Protein AF-A0A975FVU7-F1 (afdb_monomer_lite)

Sequence (206 aa):
MPTPNLIIPGFLKSDTSSLFDYLCQHHDIFRSKFKKPHIYAFDDRYKNRFTNQGDFNFKKMYSKSKTFKFIPDASNIYVISKYGKQLKKCFTLFDKNPIFVLSFESLKNNFVQTINNIFGFLELEPVVIDKAQKNKTPTHRIIKRKIPTNIKLLEKKVGLNLITDSLLFNKKLKPLVFIEQDGIFIFDLLKNNVELLKKLNLIFPK

pLDDT: mean 76.68, std 13.12, range [46.44, 95.88]

Structure (mmCIF, N/CA/C/O backbone):
data_AF-A0A975FVU7-F1
#
_entry.id   AF-A0A975FVU7-F1
#
loop_
_atom_site.group_PDB
_atom_site.id
_atom_site.type_symbol
_atom_site.label_atom_id
_atom_site.label_alt_id
_atom_site.label_comp_id
_atom_site.label_asym_id
_atom_site.label_entity_id
_atom_site.label_seq_id
_atom_site.pdbx_PDB_ins_code
_atom_site.Cartn_x
_atom_site.Cartn_y
_atom_site.Cartn_z
_atom_site.occupancy
_atom_site.B_iso_or_equiv
_atom_site.auth_seq_id
_atom_site.auth_comp_id
_atom_site.auth_asym_id
_atom_site.auth_atom_id
_atom_site.pdbx_PDB_model_num
ATOM 1 N N . MET A 1 1 ? -13.225 15.385 8.355 1.00 60.41 1 MET A N 1
ATOM 2 C CA . MET A 1 1 ? -13.705 14.065 7.867 1.00 60.41 1 MET A CA 1
ATOM 3 C C . MET A 1 1 ? -12.609 13.056 8.143 1.00 60.41 1 MET A C 1
ATOM 5 O O . MET A 1 1 ? -11.465 13.490 8.102 1.00 60.41 1 MET A O 1
ATOM 9 N N . PRO A 1 2 ? -12.907 11.776 8.418 1.00 67.75 2 PRO A N 1
ATOM 10 C CA . PRO A 1 2 ? -11.850 10.790 8.600 1.00 67.75 2 PRO A CA 1
ATOM 11 C C . PRO A 1 2 ? -11.081 10.648 7.286 1.00 67.75 2 PRO A C 1
ATOM 13 O O . PRO A 1 2 ? -11.668 10.325 6.251 1.00 67.75 2 PRO A O 1
ATOM 16 N N . THR A 1 3 ? -9.795 10.958 7.317 1.00 72.56 3 THR A N 1
ATOM 17 C CA . THR A 1 3 ? -8.858 10.723 6.218 1.00 72.56 3 THR A CA 1
ATOM 18 C C . THR A 1 3 ? -8.130 9.404 6.458 1.00 72.56 3 THR A C 1
ATOM 20 O O . THR A 1 3 ? -8.124 8.922 7.593 1.00 72.56 3 THR A O 1
ATOM 23 N N . PRO A 1 4 ? -7.522 8.793 5.428 1.00 82.56 4 PRO A N 1
ATOM 24 C CA . PRO A 1 4 ? -6.713 7.606 5.634 1.00 82.56 4 PRO A CA 1
ATOM 25 C C . PRO A 1 4 ? -5.623 7.856 6.673 1.00 82.56 4 PRO A C 1
ATOM 27 O O . PRO A 1 4 ? -4.957 8.885 6.643 1.00 82.56 4 PRO A O 1
ATOM 30 N N . ASN A 1 5 ? -5.456 6.912 7.588 1.00 85.25 5 ASN A N 1
ATOM 31 C CA . ASN A 1 5 ? -4.458 6.957 8.657 1.00 85.25 5 ASN A CA 1
ATOM 32 C C . ASN A 1 5 ? -3.502 5.754 8.627 1.00 85.25 5 ASN A C 1
ATOM 34 O O . ASN A 1 5 ? -2.597 5.663 9.448 1.00 85.25 5 ASN A O 1
ATOM 38 N N . LEU A 1 6 ? -3.677 4.864 7.648 1.00 86.69 6 LEU A N 1
ATOM 39 C CA . LEU A 1 6 ? -2.809 3.729 7.373 1.00 86.69 6 LEU A CA 1
ATOM 40 C C . LEU A 1 6 ? -2.413 3.779 5.896 1.00 86.69 6 LEU A C 1
ATOM 42 O O . LEU A 1 6 ? -3.253 3.615 5.016 1.00 86.69 6 LEU A O 1
ATOM 46 N N . ILE A 1 7 ? -1.139 4.006 5.589 1.00 83.88 7 ILE A N 1
ATOM 47 C CA . ILE A 1 7 ? -0.659 3.900 4.207 1.00 83.88 7 ILE A CA 1
ATOM 48 C C . ILE A 1 7 ? -0.112 2.491 4.009 1.00 83.88 7 ILE A C 1
ATOM 50 O O . ILE A 1 7 ? 0.702 2.020 4.797 1.00 83.88 7 ILE A O 1
ATOM 54 N N . ILE A 1 8 ? -0.504 1.850 2.910 1.00 84.25 8 ILE A N 1
ATOM 55 C CA . ILE A 1 8 ? 0.097 0.605 2.425 1.00 84.25 8 ILE A CA 1
ATOM 56 C C . ILE A 1 8 ? 0.832 0.935 1.116 1.00 84.25 8 ILE A C 1
ATOM 58 O O . ILE A 1 8 ? 0.334 0.649 0.018 1.00 84.25 8 ILE A O 1
ATOM 62 N N . PRO A 1 9 ? 1.990 1.618 1.198 1.00 76.75 9 PRO A N 1
ATOM 63 C CA . PRO A 1 9 ? 2.748 1.982 0.020 1.00 76.75 9 PRO A CA 1
ATOM 64 C C . PRO A 1 9 ? 3.444 0.720 -0.489 1.00 76.75 9 PRO A C 1
ATOM 66 O O . PRO A 1 9 ? 4.192 0.071 0.235 1.00 76.75 9 PRO A O 1
ATOM 69 N N . GLY A 1 10 ? 3.230 0.355 -1.748 1.00 72.50 10 GLY A N 1
ATOM 70 C CA . GLY A 1 10 ? 4.008 -0.732 -2.326 1.00 72.50 10 GLY A CA 1
ATOM 71 C C . GLY A 1 10 ? 4.096 -0.684 -3.837 1.00 72.50 10 GLY A C 1
ATOM 72 O O . GLY A 1 10 ? 3.370 0.053 -4.519 1.00 72.50 10 GLY A O 1
ATOM 73 N N . PHE A 1 11 ? 5.038 -1.471 -4.343 1.00 69.56 11 PHE A N 1
ATOM 74 C CA . PHE A 1 11 ? 5.402 -1.485 -5.745 1.00 69.56 11 PHE A CA 1
ATOM 75 C C . PHE A 1 11 ? 4.278 -2.071 -6.610 1.00 69.56 11 PHE A C 1
ATOM 77 O O . PHE A 1 11 ? 3.362 -2.777 -6.169 1.00 69.56 11 PHE A O 1
ATOM 84 N N . LEU A 1 12 ? 4.302 -1.741 -7.898 1.00 68.62 12 LEU A N 1
ATOM 85 C CA . LEU A 1 12 ? 3.426 -2.407 -8.853 1.00 68.62 12 LEU A CA 1
ATOM 86 C C . LEU A 1 12 ? 3.779 -3.898 -8.889 1.00 68.62 12 LEU A C 1
ATOM 88 O O . LEU A 1 12 ? 4.932 -4.251 -9.078 1.00 68.62 12 LEU A O 1
ATOM 92 N N . LYS A 1 13 ? 2.769 -4.766 -8.755 1.00 70.81 13 LYS A N 1
ATOM 93 C CA . LYS A 1 13 ? 2.916 -6.235 -8.752 1.00 70.81 13 LYS A CA 1
ATOM 94 C C . LYS A 1 13 ? 3.599 -6.839 -7.512 1.00 70.81 13 LYS A C 1
ATOM 96 O O . LYS A 1 13 ? 3.988 -7.995 -7.565 1.00 70.81 13 LYS A O 1
ATOM 101 N N . SER A 1 14 ? 3.682 -6.114 -6.395 1.00 70.94 14 SER A N 1
ATOM 102 C CA . SER A 1 14 ? 4.112 -6.673 -5.099 1.00 70.94 14 SER A CA 1
ATOM 103 C C . SER A 1 14 ? 2.927 -7.072 -4.200 1.00 70.94 14 SER A C 1
ATOM 105 O O . SER A 1 14 ? 2.982 -6.900 -2.988 1.00 70.94 14 SER A O 1
ATOM 107 N N . ASP A 1 15 ? 1.803 -7.488 -4.794 1.00 76.25 15 ASP A N 1
ATOM 108 C CA . ASP A 1 15 ? 0.574 -7.901 -4.094 1.00 76.25 15 ASP A CA 1
ATOM 109 C C . ASP A 1 15 ? -0.007 -6.916 -3.063 1.00 76.25 15 ASP A C 1
ATOM 111 O O . ASP A 1 15 ? -0.765 -7.296 -2.173 1.00 76.25 15 ASP A O 1
ATOM 115 N N . THR A 1 16 ? 0.204 -5.608 -3.253 1.00 82.50 16 THR A N 1
ATOM 116 C CA . THR A 1 16 ? -0.440 -4.575 -2.414 1.00 82.50 16 THR A CA 1
ATOM 117 C C . THR A 1 16 ? -1.966 -4.614 -2.467 1.00 82.50 16 THR A C 1
ATOM 119 O O . THR A 1 16 ? -2.633 -3.970 -1.663 1.00 82.50 16 THR A O 1
ATOM 122 N N . SER A 1 17 ? -2.556 -5.256 -3.483 1.00 83.88 17 SER A N 1
ATOM 123 C CA . SER A 1 17 ? -4.010 -5.445 -3.550 1.00 83.88 17 SER A CA 1
ATOM 124 C C . SER A 1 17 ? -4.448 -6.530 -2.596 1.00 83.88 17 SER A C 1
ATOM 126 O O . SER A 1 17 ? -5.267 -6.261 -1.732 1.00 83.88 17 SER A O 1
ATOM 128 N N . SER A 1 18 ? -3.801 -7.686 -2.679 1.00 87.12 18 SER A N 1
ATOM 129 C CA . SER A 1 18 ? -4.042 -8.799 -1.777 1.00 87.12 18 SER A CA 1
ATOM 130 C C . SER A 1 18 ? -3.809 -8.386 -0.323 1.00 87.12 18 SER A C 1
ATOM 132 O O . SER A 1 18 ? -4.672 -8.623 0.505 1.00 87.12 18 SER A O 1
ATOM 134 N N . LEU A 1 19 ? -2.717 -7.671 -0.016 1.00 89.44 19 LEU A N 1
ATOM 135 C CA . LEU A 1 19 ? -2.458 -7.195 1.348 1.00 89.44 19 LEU A CA 1
ATOM 136 C C . LEU A 1 19 ? -3.566 -6.273 1.879 1.00 89.44 19 LEU A C 1
ATOM 138 O O . LEU A 1 19 ? -4.026 -6.458 3.000 1.00 89.44 19 LEU A O 1
ATOM 142 N N . PHE A 1 20 ? -4.022 -5.307 1.077 1.00 90.62 20 PHE A N 1
ATOM 143 C CA . PHE A 1 20 ? -5.169 -4.475 1.448 1.00 90.62 20 PHE A CA 1
ATOM 144 C C . PHE A 1 20 ? -6.416 -5.329 1.697 1.00 90.62 20 PHE A C 1
ATOM 146 O O . PHE A 1 20 ? -7.126 -5.109 2.675 1.00 90.62 20 PHE A O 1
ATOM 153 N N . ASP A 1 21 ? -6.663 -6.313 0.829 1.00 90.19 21 ASP A N 1
ATOM 154 C CA . ASP A 1 21 ? -7.820 -7.190 0.939 1.00 90.19 21 ASP A CA 1
ATOM 155 C C . ASP A 1 21 ? -7.765 -8.070 2.193 1.00 90.19 21 ASP A C 1
ATOM 157 O O . ASP A 1 21 ? -8.804 -8.284 2.808 1.00 90.19 21 ASP A O 1
ATOM 161 N N . TYR A 1 22 ? -6.579 -8.522 2.597 1.00 92.56 22 TYR A N 1
ATOM 162 C CA . TYR A 1 22 ? -6.353 -9.278 3.827 1.00 92.56 22 TYR A CA 1
ATOM 163 C C . TYR A 1 22 ? -6.595 -8.418 5.068 1.00 92.56 22 TYR A C 1
ATOM 165 O O . TYR A 1 22 ? -7.401 -8.781 5.917 1.00 92.56 22 TYR A O 1
ATOM 173 N N . LEU A 1 23 ? -5.963 -7.245 5.153 1.00 93.31 23 LEU A N 1
ATOM 174 C CA . LEU A 1 23 ? -6.085 -6.378 6.329 1.00 93.31 23 LEU A CA 1
ATOM 175 C C . LEU A 1 23 ? -7.524 -5.883 6.528 1.00 93.31 23 LEU A C 1
ATOM 177 O O . LEU A 1 23 ? -8.023 -5.865 7.646 1.00 93.31 23 LEU A O 1
ATOM 181 N N . CYS A 1 24 ? -8.236 -5.570 5.445 1.00 92.88 24 CYS A N 1
ATOM 182 C CA . CYS A 1 24 ? -9.632 -5.128 5.504 1.00 92.88 24 CYS A CA 1
ATOM 183 C C . CYS A 1 24 ? -10.641 -6.236 5.880 1.00 92.88 24 CYS A C 1
ATOM 185 O O . CYS A 1 24 ? -11.845 -5.999 5.775 1.00 92.88 24 CYS A O 1
ATOM 187 N N . GLN A 1 25 ? -10.201 -7.451 6.229 1.00 93.81 25 GLN A N 1
ATOM 188 C CA . GLN A 1 25 ? -11.065 -8.450 6.879 1.00 93.81 25 GLN A CA 1
ATOM 189 C C . GLN A 1 25 ? -11.156 -8.217 8.396 1.00 93.81 25 GLN A C 1
ATOM 191 O O . GLN A 1 25 ? -12.081 -8.714 9.031 1.00 93.81 25 GLN A O 1
ATOM 196 N N . HIS A 1 26 ? -10.231 -7.444 8.976 1.00 95.44 26 HIS A N 1
ATOM 197 C CA . HIS A 1 26 ? -10.266 -7.076 10.386 1.00 95.44 26 HIS A CA 1
ATOM 198 C C . HIS A 1 26 ? -11.366 -6.035 10.655 1.00 95.44 26 HIS A C 1
ATOM 200 O O . HIS A 1 26 ? -11.488 -5.050 9.926 1.00 95.44 26 HIS A O 1
ATOM 206 N N . HIS A 1 27 ? -12.142 -6.221 11.725 1.00 95.00 27 HIS A N 1
ATOM 207 C CA . HIS A 1 27 ? -13.305 -5.385 12.055 1.00 95.00 27 HIS A CA 1
ATOM 208 C C . HIS A 1 27 ? -12.949 -3.912 12.326 1.00 95.00 27 HIS A C 1
ATOM 210 O O . HIS A 1 27 ? -13.717 -3.026 11.968 1.00 95.00 27 HIS A O 1
ATOM 216 N N . ASP A 1 28 ? -11.756 -3.645 12.861 1.00 95.88 28 ASP A N 1
ATOM 217 C CA . ASP A 1 28 ? -11.245 -2.281 13.074 1.00 95.88 28 ASP A CA 1
ATOM 218 C C . ASP A 1 28 ? -10.618 -1.605 11.842 1.00 95.88 28 ASP A C 1
ATOM 220 O O . ASP A 1 28 ? -10.217 -0.439 11.918 1.00 95.88 28 ASP A O 1
ATOM 224 N N . ILE A 1 29 ? -10.522 -2.298 10.700 1.00 94.56 29 ILE A N 1
ATOM 225 C CA . ILE A 1 29 ? -9.916 -1.763 9.473 1.00 94.56 29 ILE A CA 1
ATOM 226 C C . ILE A 1 29 ? -11.001 -1.497 8.425 1.00 94.56 29 ILE A C 1
ATOM 228 O O . ILE A 1 29 ? -11.665 -2.400 7.920 1.00 94.56 29 ILE A O 1
ATOM 232 N N . PHE A 1 30 ? -11.167 -0.229 8.054 1.00 94.06 30 PHE A N 1
ATOM 233 C CA . PHE A 1 30 ? -12.165 0.194 7.081 1.00 94.06 30 PHE A CA 1
ATOM 234 C C . PHE A 1 30 ? -11.824 -0.278 5.665 1.00 94.06 30 PHE A C 1
ATOM 236 O O . PHE A 1 30 ? -10.742 -0.017 5.146 1.00 94.06 30 PHE A O 1
ATOM 243 N N . ARG A 1 31 ? -12.804 -0.848 4.962 1.00 91.12 31 ARG A N 1
ATOM 244 C CA . ARG A 1 31 ? -12.690 -1.128 3.527 1.00 91.12 31 ARG A CA 1
ATOM 245 C C . ARG A 1 31 ? -13.285 0.003 2.691 1.00 91.12 31 ARG A C 1
ATOM 247 O O . ARG A 1 31 ? -14.504 0.129 2.572 1.00 91.12 31 ARG A O 1
ATOM 254 N N . SER A 1 32 ? -12.434 0.778 2.024 1.00 86.25 32 SER A N 1
ATOM 255 C CA . SER A 1 32 ? -12.891 1.719 0.997 1.00 86.25 32 SER A CA 1
ATOM 256 C C . SER A 1 32 ? -13.373 0.985 -0.264 1.00 86.25 32 SER A C 1
ATOM 258 O O . SER A 1 32 ? -12.850 -0.066 -0.639 1.00 86.25 32 SER A O 1
ATOM 260 N N . LYS A 1 33 ? -14.346 1.575 -0.977 1.00 81.00 33 LYS A N 1
ATOM 261 C CA . LYS A 1 33 ? -14.811 1.063 -2.284 1.00 81.00 33 LYS A CA 1
ATOM 262 C C . LYS A 1 33 ? -13.672 1.008 -3.309 1.00 81.00 33 LYS A C 1
ATOM 264 O O . LYS A 1 33 ? -13.611 0.095 -4.126 1.00 81.00 33 LYS A O 1
ATOM 269 N N . PHE A 1 34 ? -12.776 1.993 -3.263 1.00 78.94 34 PHE A N 1
ATOM 270 C CA . PHE A 1 34 ? -11.600 2.062 -4.117 1.00 78.94 34 PHE A CA 1
ATOM 271 C C . PHE A 1 34 ? -10.335 1.897 -3.288 1.00 78.94 34 PHE A C 1
ATOM 273 O O . PHE A 1 34 ? -10.027 2.730 -2.436 1.00 78.94 34 PHE A O 1
ATOM 280 N N . LYS A 1 35 ? -9.561 0.857 -3.606 1.00 78.38 35 LYS A N 1
ATOM 281 C CA . LYS A 1 35 ? -8.281 0.565 -2.953 1.00 78.38 35 LYS A CA 1
ATOM 282 C C . LYS A 1 35 ? -7.245 1.688 -3.107 1.00 78.38 35 LYS A C 1
ATOM 284 O O . LYS A 1 35 ? -6.448 1.940 -2.208 1.00 78.38 35 LYS A O 1
ATOM 289 N N . LYS A 1 36 ? -7.210 2.309 -4.291 1.00 80.62 36 LYS A N 1
ATOM 290 C CA . LYS A 1 36 ? -6.212 3.315 -4.689 1.00 80.62 36 LYS A CA 1
ATOM 291 C C . LYS A 1 36 ? -6.878 4.681 -4.852 1.00 80.62 36 LYS A C 1
ATOM 293 O O . LYS A 1 36 ? -7.132 5.102 -5.982 1.00 80.62 36 LYS A O 1
ATOM 298 N N . PRO A 1 37 ? -7.248 5.338 -3.746 1.00 75.81 37 PRO A N 1
ATOM 299 C CA . PRO A 1 37 ? -7.938 6.616 -3.791 1.00 75.81 37 PRO A CA 1
ATOM 300 C C . PRO A 1 37 ? -7.011 7.788 -4.138 1.00 75.81 37 PRO A C 1
ATOM 302 O O . PRO A 1 37 ? -7.505 8.835 -4.544 1.00 75.81 37 PRO A O 1
ATOM 305 N N . HIS A 1 38 ? -5.687 7.595 -4.055 1.00 78.38 38 HIS A N 1
ATOM 306 C CA . HIS A 1 38 ? -4.664 8.585 -4.390 1.00 78.38 38 HIS A CA 1
ATOM 307 C C . HIS A 1 38 ? -4.782 9.871 -3.554 1.00 78.38 38 HIS A C 1
ATOM 309 O O . HIS A 1 38 ? -4.562 10.963 -4.069 1.00 78.38 38 HIS A O 1
ATOM 315 N N . ILE A 1 39 ? -5.127 9.748 -2.266 1.00 72.25 39 ILE A N 1
ATOM 316 C CA . ILE A 1 39 ? -5.483 10.898 -1.411 1.00 72.25 39 ILE A CA 1
ATOM 317 C C . ILE A 1 39 ? -4.303 11.816 -1.149 1.00 72.25 39 ILE A C 1
ATOM 319 O O . ILE A 1 39 ? -4.439 13.032 -1.162 1.00 72.25 39 ILE A O 1
ATOM 323 N N . TYR A 1 40 ? -3.131 11.232 -0.959 1.00 72.50 40 TYR A N 1
ATOM 324 C CA . TYR A 1 40 ? -1.902 11.982 -0.756 1.00 72.50 40 TYR A CA 1
ATOM 325 C C . TYR A 1 40 ? -1.079 12.046 -2.045 1.00 72.50 40 TYR A C 1
ATOM 327 O O . TYR A 1 40 ? 0.134 12.246 -2.015 1.00 72.50 40 TYR A O 1
ATOM 335 N N . ALA A 1 41 ? -1.697 11.774 -3.201 1.00 72.12 41 ALA A N 1
ATOM 336 C CA . ALA A 1 41 ? -1.004 11.830 -4.474 1.00 72.12 41 ALA A CA 1
ATOM 337 C C . ALA A 1 41 ? -0.763 13.290 -4.850 1.00 72.12 41 ALA A C 1
ATOM 339 O O . ALA A 1 41 ? -1.670 14.008 -5.253 1.00 72.12 41 ALA A O 1
ATOM 340 N N . PHE A 1 42 ? 0.489 13.716 -4.745 1.00 62.41 42 PHE A N 1
ATOM 341 C CA . PHE A 1 42 ? 0.913 15.092 -5.011 1.00 62.41 42 PHE A CA 1
ATOM 342 C C . PHE A 1 42 ? 1.074 15.428 -6.499 1.00 62.41 42 PHE A C 1
ATOM 344 O O . PHE A 1 42 ? 1.767 16.379 -6.842 1.00 62.41 42 PHE A O 1
ATOM 351 N N . ASP A 1 43 ? 0.515 14.614 -7.386 1.00 69.81 43 ASP A N 1
ATOM 352 C CA . ASP A 1 43 ? 0.630 14.822 -8.820 1.00 69.81 43 ASP A CA 1
ATOM 353 C C . ASP A 1 43 ? -0.611 15.559 -9.329 1.00 69.81 43 ASP A C 1
ATOM 355 O O . ASP A 1 43 ? -1.745 15.187 -9.018 1.00 69.81 43 ASP A O 1
ATOM 359 N N . ASP A 1 44 ? -0.387 16.613 -10.111 1.00 69.94 44 ASP A N 1
ATOM 360 C CA . ASP A 1 44 ? -1.420 17.515 -10.619 1.00 69.94 44 ASP A CA 1
ATOM 361 C C . ASP A 1 44 ? -2.543 16.792 -11.367 1.00 69.94 44 ASP A C 1
ATOM 363 O O . ASP A 1 44 ? -3.699 17.215 -11.311 1.00 69.94 44 ASP A O 1
ATOM 367 N N . ARG A 1 45 ? -2.239 15.630 -11.962 1.00 68.25 45 ARG A N 1
ATOM 368 C CA . ARG A 1 45 ? -3.217 14.745 -12.611 1.00 68.25 45 ARG A CA 1
ATOM 369 C C . ARG A 1 45 ? -4.318 14.260 -11.662 1.00 68.25 45 ARG A C 1
ATOM 371 O O . ARG A 1 45 ? -5.364 13.809 -12.125 1.00 68.25 45 ARG A O 1
ATOM 378 N N . TYR A 1 46 ? -4.100 14.325 -10.348 1.00 69.38 46 TYR A N 1
ATOM 379 C CA . TYR A 1 46 ? -5.033 13.855 -9.323 1.00 69.38 46 TYR A CA 1
ATOM 380 C C . TYR A 1 46 ? -5.737 14.992 -8.573 1.00 69.38 46 TYR A C 1
ATOM 382 O O . TYR A 1 46 ? -6.687 14.707 -7.847 1.00 69.38 46 TYR A O 1
ATOM 390 N N . LYS A 1 47 ? -5.374 16.267 -8.800 1.00 66.31 47 LYS A N 1
ATOM 391 C CA . LYS A 1 47 ? -6.006 17.439 -8.152 1.00 66.31 47 LYS A CA 1
ATOM 392 C C . LYS A 1 47 ? -7.530 17.456 -8.320 1.00 66.31 47 LYS A C 1
ATOM 394 O O . LYS A 1 47 ? -8.262 17.715 -7.370 1.00 66.31 47 LYS A O 1
ATOM 399 N N . ASN A 1 48 ? -8.021 17.074 -9.498 1.00 63.94 48 ASN A N 1
ATOM 400 C CA . ASN A 1 48 ? -9.456 17.083 -9.798 1.00 63.94 48 ASN A CA 1
ATOM 401 C C . ASN A 1 48 ? -10.232 15.926 -9.146 1.00 63.94 48 ASN A C 1
ATOM 403 O O . ASN A 1 48 ? -11.462 15.961 -9.115 1.00 63.94 48 ASN A O 1
ATOM 407 N N . ARG A 1 49 ? -9.551 14.914 -8.586 1.00 63.34 49 ARG A N 1
ATOM 408 C CA . ARG A 1 49 ? -10.223 13.803 -7.887 1.00 63.34 49 ARG A CA 1
ATOM 409 C C . ARG A 1 49 ? -10.816 14.220 -6.549 1.00 63.34 49 ARG A C 1
ATOM 411 O O . ARG A 1 49 ? -11.709 13.543 -6.061 1.00 63.34 49 ARG A O 1
ATOM 418 N N . PHE A 1 50 ? -10.342 15.329 -5.983 1.00 59.59 50 PHE A N 1
ATOM 419 C CA . PHE A 1 50 ? -10.839 15.907 -4.732 1.00 59.59 50 PHE A CA 1
ATOM 420 C C . PHE A 1 50 ? -12.053 16.817 -4.922 1.00 59.59 50 PHE A C 1
ATOM 422 O O . PHE A 1 50 ? -12.559 17.379 -3.952 1.00 59.59 50 PHE A O 1
ATOM 429 N N . THR A 1 51 ? -12.540 16.966 -6.155 1.00 61.78 51 THR A N 1
ATOM 430 C CA . THR A 1 51 ? -13.798 17.668 -6.397 1.00 61.78 51 THR A CA 1
ATOM 431 C C . THR A 1 51 ? -14.957 16.832 -5.846 1.00 61.78 51 THR A C 1
ATOM 433 O O . THR A 1 51 ? -14.955 15.604 -5.910 1.00 61.78 51 THR A O 1
ATOM 436 N N . ASN A 1 52 ? -15.983 17.480 -5.285 1.00 59.50 52 ASN A N 1
ATOM 437 C CA . ASN A 1 52 ? -17.166 16.795 -4.738 1.00 59.50 52 ASN A CA 1
ATOM 438 C C . ASN A 1 52 ? -18.054 16.133 -5.820 1.00 59.50 52 ASN A C 1
ATOM 440 O O . ASN A 1 52 ? -19.191 15.750 -5.538 1.00 59.50 52 ASN A O 1
ATOM 444 N N . GLN A 1 53 ? -17.555 15.995 -7.049 1.00 57.94 53 GLN A N 1
ATOM 445 C CA . GLN A 1 53 ? -18.280 15.548 -8.230 1.00 57.94 53 GLN A CA 1
ATOM 446 C C . GLN A 1 53 ? -17.653 14.257 -8.789 1.00 57.94 53 GLN A C 1
ATOM 448 O O . GLN A 1 53 ? -16.438 14.082 -8.783 1.00 57.94 53 GLN A O 1
ATOM 453 N N . GLY A 1 54 ? -18.493 13.337 -9.272 1.00 63.28 54 GLY A N 1
ATOM 454 C CA . GLY A 1 54 ? -18.065 12.065 -9.869 1.00 63.28 54 GLY A CA 1
ATOM 455 C C . GLY A 1 54 ? -17.822 10.913 -8.879 1.00 63.28 54 GLY A C 1
ATOM 456 O O . GLY A 1 54 ? -18.084 11.014 -7.678 1.00 63.28 54 GLY A O 1
ATOM 457 N N . ASP A 1 55 ? -17.322 9.786 -9.399 1.00 58.91 55 ASP A N 1
ATOM 458 C CA . ASP A 1 55 ? -17.146 8.522 -8.656 1.00 58.91 55 ASP A CA 1
ATOM 459 C C . ASP A 1 55 ? -16.136 8.595 -7.494 1.00 58.91 55 ASP A C 1
ATOM 461 O O . ASP A 1 55 ? -16.130 7.720 -6.627 1.00 58.91 55 ASP A O 1
ATOM 465 N N . PHE A 1 56 ? -15.309 9.645 -7.442 1.00 64.25 56 PHE A N 1
ATOM 466 C CA . PHE A 1 56 ? -14.262 9.857 -6.435 1.00 64.25 56 PHE A CA 1
ATOM 467 C C . PHE A 1 56 ? -14.675 10.805 -5.298 1.00 64.25 56 PHE A C 1
ATOM 469 O O . PHE A 1 56 ? -13.819 11.328 -4.593 1.00 64.25 56 PHE A O 1
ATOM 476 N N . ASN A 1 57 ? -15.978 11.005 -5.063 1.00 74.50 57 ASN A N 1
ATOM 477 C CA . ASN A 1 57 ? -16.445 11.810 -3.934 1.00 74.50 57 ASN A CA 1
ATOM 478 C C . ASN A 1 57 ? -15.985 11.207 -2.587 1.00 74.50 57 ASN A C 1
ATOM 480 O O . ASN A 1 57 ? -16.570 10.254 -2.058 1.00 74.50 57 ASN A O 1
ATOM 484 N N . PHE A 1 58 ? -14.941 11.808 -2.016 1.00 73.75 58 PHE A N 1
ATOM 485 C CA . PHE A 1 58 ? -14.294 11.369 -0.782 1.00 73.75 58 PHE A CA 1
ATOM 486 C C . PHE A 1 58 ? -15.239 11.336 0.416 1.00 73.75 58 PHE A C 1
ATOM 488 O O . PHE A 1 58 ? -15.255 10.356 1.162 1.00 73.75 58 PHE A O 1
ATOM 495 N N . LYS A 1 59 ? -16.081 12.366 0.569 1.00 74.50 59 LYS A N 1
ATOM 496 C CA . LYS A 1 59 ? -17.058 12.449 1.663 1.00 74.50 59 LYS A CA 1
ATOM 497 C C . LYS A 1 59 ? -18.008 11.256 1.640 1.00 74.50 59 LYS A C 1
ATOM 499 O O . LYS A 1 59 ? -18.296 10.675 2.684 1.00 74.50 59 LYS A O 1
ATOM 504 N N . LYS A 1 60 ? -18.467 10.867 0.448 1.00 78.94 60 LYS A N 1
ATOM 505 C CA . LYS A 1 60 ? -19.322 9.692 0.263 1.00 78.94 60 LYS A CA 1
ATOM 506 C C . LYS A 1 60 ? -18.553 8.404 0.546 1.00 78.94 60 LYS A C 1
ATOM 508 O O . LYS A 1 60 ? -19.062 7.551 1.272 1.00 78.94 60 LYS A O 1
ATOM 513 N N . MET A 1 61 ? -17.335 8.275 0.018 1.00 79.94 61 MET A N 1
ATOM 514 C CA . MET A 1 61 ? -16.550 7.044 0.126 1.00 79.94 61 MET A CA 1
ATOM 515 C C . MET A 1 61 ? -16.143 6.709 1.567 1.00 79.94 61 MET A C 1
ATOM 517 O O . MET A 1 61 ? -16.178 5.541 1.941 1.00 79.94 61 MET A O 1
ATOM 521 N N . TYR A 1 62 ? -15.821 7.721 2.376 1.00 83.50 62 TYR A N 1
ATOM 522 C CA . TYR A 1 62 ? -15.412 7.572 3.781 1.00 83.50 62 TYR A CA 1
ATOM 523 C C . TYR A 1 62 ? -16.525 7.915 4.779 1.00 83.50 62 TYR A C 1
ATOM 525 O O . TYR A 1 62 ? -16.288 8.046 5.974 1.00 83.50 62 TYR A O 1
ATOM 533 N N . SER A 1 63 ? -17.773 8.046 4.325 1.00 84.25 63 SER A N 1
ATOM 534 C CA . SER A 1 63 ? -18.902 8.363 5.215 1.00 84.25 63 SER A CA 1
ATOM 535 C C . SER A 1 63 ? -19.055 7.360 6.368 1.00 84.25 63 SER A C 1
ATOM 537 O O . SER A 1 63 ? -19.385 7.756 7.484 1.00 84.25 63 SER A O 1
ATOM 539 N N . LYS A 1 64 ? -18.755 6.081 6.105 1.00 86.69 64 LYS A N 1
ATOM 540 C CA . LYS A 1 64 ? -18.844 4.966 7.059 1.00 86.69 64 LYS A CA 1
ATOM 541 C C . LYS A 1 64 ? -17.537 4.659 7.798 1.00 86.69 64 LYS A C 1
ATOM 543 O O . LYS A 1 64 ? -17.512 3.725 8.583 1.00 86.69 64 LYS A O 1
ATOM 548 N N . SER A 1 65 ? -16.455 5.403 7.565 1.00 87.38 65 SER A N 1
ATOM 549 C CA . SER A 1 65 ? -15.152 5.065 8.154 1.00 87.38 65 SER A CA 1
ATOM 550 C C . SER A 1 65 ? -14.961 5.576 9.585 1.00 87.38 65 SER A C 1
ATOM 552 O O . SER A 1 65 ? -13.982 5.220 10.224 1.00 87.38 65 SER A O 1
ATOM 554 N N . LYS A 1 66 ? -15.889 6.394 10.105 1.00 86.00 66 LYS A N 1
ATOM 555 C CA . LYS A 1 66 ? -15.790 7.022 11.437 1.00 86.00 66 LYS A CA 1
ATOM 556 C C . LYS A 1 66 ? -15.675 6.030 12.599 1.00 86.00 66 LYS A C 1
ATOM 558 O O . LYS A 1 66 ? -15.147 6.405 13.634 1.00 86.00 66 LYS A O 1
ATOM 563 N N . THR A 1 67 ? -16.213 4.825 12.447 1.00 89.88 67 THR A N 1
ATOM 564 C CA . THR A 1 67 ? -16.251 3.798 13.499 1.00 89.88 67 THR A CA 1
ATOM 565 C C . THR A 1 67 ? -15.037 2.872 13.482 1.00 89.88 67 THR A C 1
ATOM 567 O O . THR A 1 67 ? -14.955 1.985 14.318 1.00 89.88 67 THR A O 1
ATOM 570 N N . PHE A 1 68 ? -14.125 3.033 12.521 1.00 92.75 68 PHE A N 1
ATOM 571 C CA . PHE A 1 68 ? -12.972 2.155 12.336 1.00 92.75 68 PHE A CA 1
ATOM 572 C C . PHE A 1 68 ? -11.708 2.815 12.892 1.00 92.75 68 PHE A C 1
ATOM 574 O O . PHE A 1 68 ? -11.510 4.018 12.708 1.00 92.75 68 PHE A O 1
ATOM 581 N N . LYS A 1 69 ? -10.828 2.022 13.516 1.00 91.94 69 LYS A N 1
ATOM 582 C CA . LYS A 1 69 ? -9.527 2.490 14.025 1.00 91.94 69 LYS A CA 1
ATOM 583 C C . LYS A 1 69 ? -8.596 2.868 12.873 1.00 91.94 69 LYS A C 1
ATOM 585 O O . LYS A 1 69 ? -7.939 3.908 12.919 1.00 91.94 69 LYS A O 1
ATOM 590 N N . PHE A 1 70 ? -8.585 2.058 11.811 1.00 91.75 70 PHE A N 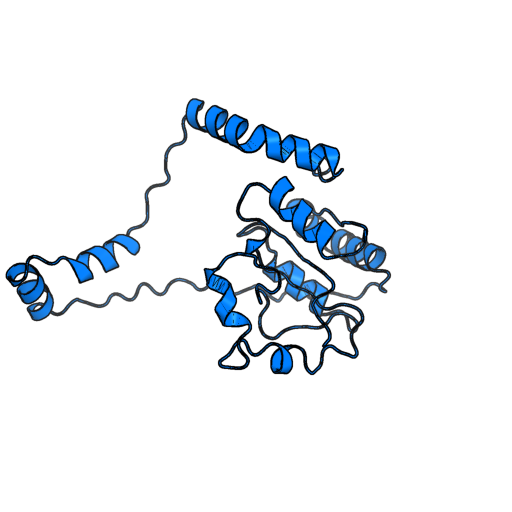1
ATOM 591 C CA . PHE A 1 70 ? -7.716 2.268 10.657 1.00 91.75 70 PHE A CA 1
ATOM 592 C C . PHE A 1 70 ? -8.483 2.437 9.354 1.00 91.75 70 PHE A C 1
ATOM 594 O O . PHE A 1 70 ? -9.451 1.744 9.056 1.00 91.75 70 PHE A O 1
ATOM 601 N N . ILE A 1 71 ? -7.991 3.357 8.536 1.00 90.31 71 ILE A N 1
ATOM 602 C CA . ILE A 1 71 ? -8.518 3.721 7.231 1.00 90.31 71 ILE A CA 1
ATOM 603 C C . ILE A 1 71 ? -7.349 3.611 6.242 1.00 90.31 71 ILE A C 1
ATOM 605 O O . ILE A 1 71 ? -6.535 4.535 6.153 1.00 90.31 71 ILE A O 1
ATOM 609 N N . PRO A 1 72 ? -7.222 2.481 5.528 1.00 88.81 72 PRO A N 1
ATOM 610 C CA . PRO A 1 72 ? -6.106 2.224 4.636 1.00 88.81 72 PRO A CA 1
ATOM 611 C C . PRO A 1 72 ? -6.173 3.006 3.314 1.00 88.81 72 PRO A C 1
ATOM 613 O O . PRO A 1 72 ? -7.227 3.132 2.685 1.00 88.81 72 PRO A O 1
ATOM 616 N N . ASP A 1 73 ? -5.009 3.449 2.838 1.00 86.44 73 ASP A N 1
ATOM 617 C CA . ASP A 1 73 ? -4.747 3.883 1.463 1.00 86.44 73 ASP A CA 1
ATOM 618 C C . ASP A 1 73 ? -3.616 3.028 0.867 1.00 86.44 73 ASP A C 1
ATOM 620 O O . ASP A 1 73 ? -2.452 3.148 1.249 1.00 86.44 73 ASP A O 1
ATOM 624 N N . ALA A 1 74 ? -3.955 2.172 -0.103 1.00 86.50 74 ALA A N 1
ATOM 625 C CA . ALA A 1 74 ? -3.006 1.291 -0.789 1.00 86.50 74 ALA A CA 1
ATOM 626 C C . ALA A 1 74 ? -2.681 1.767 -2.219 1.00 86.50 74 ALA A C 1
ATOM 628 O O . ALA A 1 74 ? -2.535 0.967 -3.157 1.00 86.50 74 ALA A O 1
ATOM 629 N N . SER A 1 75 ? -2.611 3.088 -2.412 1.00 81.38 75 SER A N 1
ATOM 630 C CA . SER A 1 75 ? -2.213 3.718 -3.671 1.00 81.38 75 SER A CA 1
ATOM 631 C C . SER A 1 75 ? -0.727 3.518 -3.965 1.00 81.38 75 SER A C 1
ATOM 633 O O . SER A 1 75 ? 0.145 3.974 -3.241 1.00 81.38 75 SER A O 1
ATOM 635 N N . ASN A 1 76 ? -0.412 2.923 -5.116 1.00 74.75 76 ASN A N 1
ATOM 636 C CA . ASN A 1 76 ? 0.983 2.671 -5.513 1.00 74.75 76 ASN A CA 1
ATOM 637 C C . ASN A 1 76 ? 1.720 3.929 -6.020 1.00 74.75 76 ASN A C 1
ATOM 639 O O . ASN A 1 76 ? 2.905 3.865 -6.334 1.00 74.75 76 ASN A O 1
ATOM 643 N N . ILE A 1 77 ? 1.030 5.067 -6.150 1.00 68.50 77 ILE A N 1
ATOM 644 C CA . ILE A 1 77 ? 1.636 6.305 -6.665 1.00 68.50 77 ILE A CA 1
ATOM 645 C C . ILE A 1 77 ? 2.707 6.872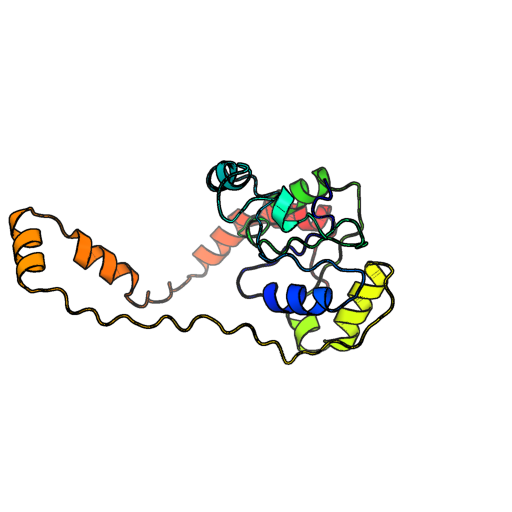 -5.731 1.00 68.50 77 ILE A C 1
ATOM 647 O O . ILE A 1 77 ? 3.614 7.560 -6.190 1.00 68.50 77 ILE A O 1
ATOM 651 N N . TYR A 1 78 ? 2.638 6.520 -4.446 1.00 63.28 78 TYR A N 1
ATOM 652 C CA . TYR A 1 78 ? 3.654 6.860 -3.456 1.00 63.28 78 TYR A CA 1
ATOM 653 C C . TYR A 1 78 ? 4.993 6.168 -3.708 1.00 63.28 78 TYR A C 1
ATOM 655 O O . TYR A 1 78 ? 5.913 6.407 -2.935 1.00 63.28 78 TYR A O 1
ATOM 663 N N . VAL A 1 79 ? 5.087 5.251 -4.687 1.00 61.41 79 VAL A N 1
ATOM 664 C CA . VAL A 1 79 ? 6.235 4.340 -4.771 1.00 61.41 79 VAL A CA 1
ATOM 665 C C . VAL A 1 79 ? 6.658 3.923 -6.190 1.00 61.41 79 VAL A C 1
ATOM 667 O O . VAL A 1 79 ? 7.201 2.839 -6.396 1.00 61.41 79 VAL A O 1
ATOM 670 N N . ILE A 1 80 ? 6.412 4.748 -7.211 1.00 66.62 80 ILE A N 1
ATOM 671 C CA . ILE A 1 80 ? 6.757 4.374 -8.601 1.00 66.62 80 ILE A CA 1
ATOM 672 C C . ILE A 1 80 ? 8.285 4.405 -8.834 1.00 66.62 80 ILE A C 1
ATOM 674 O O . ILE A 1 80 ? 8.802 3.611 -9.616 1.00 66.62 80 ILE A O 1
ATOM 678 N N . SER A 1 81 ? 9.013 5.307 -8.162 1.00 69.94 81 SER A N 1
ATOM 679 C CA . SER A 1 81 ? 10.484 5.416 -8.175 1.00 69.94 81 SER A CA 1
ATOM 680 C C . SER A 1 81 ? 10.945 6.409 -7.097 1.00 69.94 81 SER A C 1
ATOM 682 O O . SER A 1 81 ? 10.135 7.168 -6.576 1.00 69.94 81 SER A O 1
ATOM 684 N N . LYS A 1 82 ? 12.247 6.469 -6.781 1.00 75.06 82 LYS A N 1
ATOM 685 C CA . LYS A 1 82 ? 12.813 7.416 -5.795 1.00 75.06 82 LYS A CA 1
ATOM 686 C C . LYS A 1 82 ? 12.110 7.327 -4.425 1.00 75.06 82 LYS A C 1
ATOM 688 O O . LYS A 1 82 ? 11.657 8.329 -3.869 1.00 75.06 82 LYS A O 1
ATOM 693 N N . TYR A 1 83 ? 12.046 6.105 -3.896 1.00 75.56 83 TYR A N 1
ATOM 694 C CA . TYR A 1 83 ? 11.385 5.726 -2.642 1.00 75.56 83 TYR A CA 1
ATOM 695 C C . TYR A 1 83 ? 11.670 6.679 -1.481 1.00 75.56 83 TYR A C 1
ATOM 697 O O . TYR A 1 83 ? 10.737 7.168 -0.857 1.00 75.56 83 TYR A O 1
ATOM 705 N N . GLY A 1 84 ? 12.942 7.003 -1.226 1.00 74.62 84 GLY A N 1
ATOM 706 C CA . GLY A 1 84 ? 13.314 7.890 -0.125 1.00 74.62 84 GLY A CA 1
ATOM 707 C C . GLY A 1 84 ? 12.624 9.253 -0.215 1.00 74.62 84 GLY A C 1
ATOM 708 O O . GLY A 1 84 ? 12.096 9.746 0.779 1.00 74.62 84 GLY A O 1
ATOM 709 N N . LYS A 1 85 ? 12.553 9.851 -1.415 1.00 76.31 85 LYS A N 1
ATOM 710 C CA . LYS A 1 85 ? 11.850 11.130 -1.616 1.00 76.31 85 LYS A CA 1
ATOM 711 C C . LYS A 1 85 ? 10.346 11.013 -1.387 1.00 76.31 85 LYS A C 1
ATOM 713 O O . LYS A 1 85 ? 9.745 11.962 -0.894 1.00 76.31 85 LYS A O 1
ATOM 718 N N . GLN A 1 86 ? 9.739 9.898 -1.784 1.00 74.31 86 GLN A N 1
ATOM 719 C CA . GLN A 1 86 ? 8.292 9.716 -1.684 1.00 74.31 86 GLN A CA 1
ATOM 720 C C . GLN A 1 86 ? 7.873 9.366 -0.246 1.00 74.31 86 GLN A C 1
ATOM 722 O O . GLN A 1 86 ? 6.979 10.010 0.295 1.00 74.31 86 GLN A O 1
ATOM 727 N N . LEU A 1 87 ? 8.604 8.471 0.424 1.00 74.88 87 LEU A N 1
ATOM 728 C CA . LEU A 1 87 ? 8.387 8.114 1.829 1.00 74.88 87 LEU A CA 1
ATOM 729 C C . LEU A 1 87 ? 8.658 9.284 2.778 1.00 74.88 87 LEU A C 1
ATOM 731 O O . LEU A 1 87 ? 7.877 9.500 3.699 1.00 74.88 87 LEU A O 1
ATOM 735 N N . LYS A 1 88 ? 9.677 10.117 2.504 1.00 76.19 88 LYS A N 1
ATOM 736 C CA . LYS A 1 88 ? 9.909 11.353 3.273 1.00 76.19 88 LYS A CA 1
ATOM 737 C C . LYS A 1 88 ? 8.658 12.238 3.323 1.00 76.19 88 LYS A C 1
ATOM 739 O O . LYS A 1 88 ? 8.395 12.842 4.353 1.00 76.19 88 LYS A O 1
ATOM 744 N N . LYS A 1 89 ? 7.877 12.304 2.238 1.00 73.62 89 LYS A N 1
ATOM 745 C CA . LYS A 1 89 ? 6.618 13.067 2.207 1.00 73.62 89 LYS A CA 1
ATOM 746 C C . LYS A 1 89 ? 5.505 12.384 2.996 1.00 73.62 89 LYS A C 1
ATOM 748 O O . LYS A 1 89 ? 4.744 13.067 3.671 1.00 73.62 89 LYS A O 1
ATOM 753 N N . CYS A 1 90 ? 5.420 11.056 2.959 1.00 71.38 90 CYS A N 1
ATOM 754 C CA . CYS A 1 90 ? 4.505 10.331 3.840 1.00 71.38 90 CYS A CA 1
ATOM 755 C C . CYS A 1 90 ? 4.797 10.667 5.314 1.00 71.38 90 CYS A C 1
ATOM 757 O O . CYS A 1 90 ? 3.869 10.976 6.047 1.00 71.38 90 CYS A O 1
ATOM 759 N N . PHE A 1 91 ? 6.067 10.760 5.722 1.00 72.44 91 PHE A N 1
ATOM 760 C CA . PHE A 1 91 ? 6.426 11.147 7.100 1.00 72.44 91 PHE A CA 1
ATOM 761 C C . PHE A 1 91 ? 6.141 12.601 7.455 1.00 72.44 91 PHE A C 1
ATOM 763 O O . PHE A 1 91 ? 6.101 12.929 8.630 1.00 72.44 91 PHE A O 1
ATOM 770 N N . THR A 1 92 ? 5.953 13.486 6.473 1.00 74.56 92 THR A N 1
ATOM 771 C CA . THR A 1 92 ? 5.475 14.849 6.761 1.00 74.56 92 THR A CA 1
ATOM 772 C C . THR A 1 92 ? 3.962 14.918 6.954 1.00 74.56 92 THR A C 1
ATOM 774 O O . THR A 1 92 ? 3.472 15.907 7.480 1.00 74.56 92 THR A O 1
ATOM 777 N N . LEU A 1 93 ? 3.220 13.907 6.491 1.00 71.31 93 LEU A N 1
ATOM 778 C CA . LEU A 1 93 ? 1.755 13.873 6.553 1.00 71.31 93 LEU A CA 1
ATOM 779 C C . LEU A 1 93 ? 1.217 13.162 7.794 1.00 71.31 93 LEU A C 1
ATOM 781 O O . LEU A 1 93 ? 0.084 13.413 8.191 1.00 71.31 93 LEU A O 1
ATOM 785 N N . PHE A 1 94 ? 2.009 12.262 8.365 1.00 69.50 94 PHE A N 1
ATOM 786 C CA . PHE A 1 94 ? 1.669 11.519 9.566 1.00 69.50 94 PHE A CA 1
ATOM 787 C C . PHE A 1 94 ? 2.691 11.885 10.632 1.00 69.50 94 PHE A C 1
ATOM 789 O O . PHE A 1 94 ? 3.892 11.754 10.383 1.00 69.50 94 PHE A O 1
ATOM 796 N N . ASP A 1 95 ? 2.224 12.333 11.803 1.00 64.81 95 ASP A N 1
ATOM 797 C CA . ASP A 1 95 ? 3.063 12.391 13.004 1.00 64.81 95 ASP A CA 1
ATOM 798 C C . ASP A 1 95 ? 3.771 11.050 13.150 1.00 64.81 95 ASP A C 1
ATOM 800 O O . ASP A 1 95 ? 3.146 10.040 12.839 1.00 64.81 95 ASP A O 1
ATOM 804 N N . LYS A 1 96 ? 5.061 11.073 13.528 1.00 56.97 96 LYS A N 1
ATOM 805 C CA . LYS A 1 96 ? 6.059 9.979 13.504 1.00 56.97 96 LYS A CA 1
ATOM 806 C C . LYS A 1 96 ? 5.523 8.600 13.936 1.00 56.97 96 LYS A C 1
ATOM 808 O O . LYS A 1 96 ? 5.929 8.057 14.960 1.00 56.97 96 LYS A O 1
ATOM 813 N N . ASN A 1 97 ? 4.656 8.012 13.130 1.00 61.59 97 ASN A N 1
ATOM 814 C CA . ASN A 1 97 ? 4.136 6.685 13.342 1.00 61.59 97 ASN A CA 1
ATOM 815 C C . ASN A 1 97 ? 5.262 5.721 12.988 1.00 61.59 97 ASN A C 1
ATOM 817 O O . ASN A 1 97 ? 6.030 5.984 12.049 1.00 61.59 97 ASN A O 1
ATOM 821 N N . PRO A 1 98 ? 5.385 4.608 13.724 1.00 70.44 98 PRO A N 1
ATOM 822 C CA . PRO A 1 98 ? 6.329 3.578 13.347 1.00 70.44 98 PRO A CA 1
ATOM 823 C C . PRO A 1 98 ? 5.984 3.098 11.925 1.00 70.44 98 PRO A C 1
ATOM 825 O O . PRO A 1 98 ? 4.868 3.288 11.434 1.00 70.44 98 PRO A O 1
ATOM 828 N N . ILE A 1 99 ? 6.961 2.539 11.214 1.00 75.50 99 ILE A N 1
ATOM 829 C CA . ILE A 1 99 ? 6.800 2.074 9.831 1.00 75.50 99 ILE A CA 1
ATOM 830 C C . ILE A 1 99 ? 6.998 0.572 9.826 1.00 75.50 99 ILE A C 1
ATOM 832 O O . ILE A 1 99 ? 8.033 0.085 10.276 1.00 75.50 99 ILE A O 1
ATOM 836 N N . PHE A 1 100 ? 6.031 -0.155 9.274 1.00 80.44 100 PHE A N 1
ATOM 837 C CA . PHE A 1 100 ? 6.161 -1.589 9.081 1.00 80.44 100 PHE A CA 1
ATOM 838 C C . PHE A 1 100 ? 6.708 -1.874 7.683 1.00 80.44 100 PHE A C 1
ATOM 840 O O . PHE A 1 100 ? 6.029 -1.654 6.676 1.00 80.44 100 PHE A O 1
ATOM 847 N N . VAL A 1 101 ? 7.947 -2.355 7.614 1.00 78.50 101 VAL A N 1
ATOM 848 C CA . VAL A 1 101 ? 8.568 -2.781 6.356 1.00 78.50 101 VAL A CA 1
ATOM 849 C C . VAL A 1 101 ? 8.301 -4.269 6.162 1.00 78.50 101 VAL A C 1
ATOM 851 O O . VAL A 1 101 ? 8.651 -5.083 7.010 1.00 78.50 101 VAL A O 1
ATOM 854 N N . LEU A 1 102 ? 7.701 -4.628 5.026 1.00 82.50 102 LEU A N 1
ATOM 855 C CA . LEU A 1 102 ? 7.423 -6.016 4.659 1.00 82.50 102 LEU A CA 1
ATOM 856 C C . LEU A 1 102 ? 8.001 -6.347 3.283 1.00 82.50 102 LEU A C 1
ATOM 858 O O . LEU A 1 102 ? 7.963 -5.522 2.369 1.00 82.50 102 LEU A O 1
ATOM 862 N N . SER A 1 103 ? 8.509 -7.568 3.128 1.00 82.62 103 SER A N 1
ATOM 863 C CA . SER A 1 103 ? 8.891 -8.116 1.828 1.00 82.62 103 SER A CA 1
ATOM 864 C C . SER A 1 103 ? 7.754 -8.953 1.242 1.00 82.62 103 SER A C 1
ATOM 866 O O . SER A 1 103 ? 6.907 -9.502 1.957 1.00 82.62 103 SER A O 1
ATOM 868 N N . PHE A 1 104 ? 7.730 -9.052 -0.085 1.00 82.88 104 PHE A N 1
ATOM 869 C CA . PHE A 1 104 ? 6.750 -9.875 -0.787 1.00 82.88 104 PHE A CA 1
ATOM 870 C C . PHE A 1 104 ? 6.947 -11.365 -0.469 1.00 82.88 104 PHE A C 1
ATOM 872 O O . PHE A 1 104 ? 5.985 -12.115 -0.301 1.00 82.88 104 PHE A O 1
ATOM 879 N N . GLU A 1 105 ? 8.202 -11.775 -0.328 1.00 84.56 105 GLU A N 1
ATOM 880 C CA . GLU A 1 105 ? 8.637 -13.123 0.007 1.00 84.56 105 GLU A CA 1
ATOM 881 C C . GLU A 1 105 ? 8.093 -13.546 1.372 1.00 84.56 105 GLU A C 1
ATOM 883 O O . GLU A 1 105 ? 7.514 -14.626 1.481 1.00 84.56 105 GLU A O 1
ATOM 888 N N . SER A 1 106 ? 8.188 -12.680 2.387 1.00 86.62 106 SER A N 1
ATOM 889 C CA . SER A 1 106 ? 7.642 -12.959 3.720 1.00 86.62 106 SER A CA 1
ATOM 890 C C . SER A 1 106 ? 6.124 -13.106 3.687 1.00 86.62 106 SER A C 1
ATOM 892 O O . SER A 1 106 ? 5.594 -14.078 4.222 1.00 86.62 106 SER A O 1
ATOM 894 N N . LEU A 1 107 ? 5.416 -12.218 2.977 1.00 87.44 107 LEU A N 1
ATOM 895 C CA . LEU A 1 107 ? 3.961 -12.324 2.824 1.00 87.44 107 LEU A CA 1
ATOM 896 C C . LEU A 1 107 ? 3.548 -13.626 2.114 1.00 87.44 107 LEU A C 1
ATOM 898 O O . LEU A 1 107 ? 2.511 -14.215 2.428 1.00 87.44 107 LEU A O 1
ATOM 902 N N . LYS A 1 108 ? 4.349 -14.094 1.153 1.00 86.19 108 LYS A N 1
ATOM 903 C CA . LYS A 1 108 ? 4.072 -15.319 0.400 1.00 86.19 108 LYS A CA 1
ATOM 904 C C . LYS A 1 108 ? 4.379 -16.580 1.209 1.00 86.19 108 LYS A C 1
ATOM 906 O O . LYS A 1 108 ? 3.523 -17.466 1.261 1.00 86.19 108 LYS A O 1
ATOM 911 N N . ASN A 1 109 ? 5.572 -16.646 1.797 1.00 89.25 109 ASN A N 1
ATOM 912 C CA . ASN A 1 109 ? 6.139 -17.848 2.409 1.00 89.25 109 ASN A CA 1
ATOM 913 C C . ASN A 1 109 ? 5.730 -18.001 3.881 1.00 89.25 109 ASN A C 1
ATOM 915 O O . ASN A 1 109 ? 5.469 -19.111 4.323 1.00 89.25 109 ASN A O 1
ATOM 919 N N . ASN A 1 110 ? 5.594 -16.890 4.611 1.00 91.62 110 ASN A N 1
ATOM 920 C CA . ASN A 1 110 ? 5.297 -16.845 6.047 1.00 91.62 110 ASN A CA 1
ATOM 921 C C . ASN A 1 110 ? 4.010 -16.048 6.311 1.00 91.62 110 ASN A C 1
ATOM 923 O O . ASN A 1 110 ? 3.988 -15.121 7.121 1.00 91.62 110 ASN A O 1
ATOM 927 N N . PHE A 1 111 ? 2.937 -16.376 5.584 1.00 91.88 1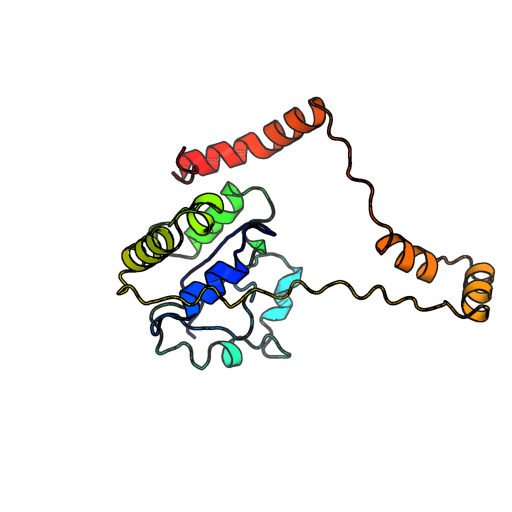11 PHE A N 1
ATOM 928 C CA . PHE A 1 111 ? 1.716 -15.564 5.516 1.00 91.88 111 PHE A CA 1
ATOM 929 C C . PHE A 1 111 ? 1.093 -15.251 6.886 1.00 91.88 111 PHE A C 1
ATOM 931 O O . PHE A 1 111 ? 0.947 -14.080 7.225 1.00 91.88 111 PHE A O 1
ATOM 938 N N . VAL A 1 112 ? 0.757 -16.279 7.675 1.00 93.38 112 VAL A N 1
ATOM 939 C CA . VAL A 1 112 ? 0.072 -16.117 8.973 1.00 93.38 112 VAL A CA 1
ATOM 940 C C . VAL A 1 112 ? 0.923 -15.288 9.932 1.00 93.38 112 VAL A C 1
ATOM 942 O O . VAL A 1 112 ? 0.445 -14.302 10.483 1.00 93.38 112 VAL A O 1
ATOM 945 N N . GLN A 1 113 ? 2.211 -15.624 10.053 1.00 94.00 113 GLN A N 1
ATOM 946 C CA . GLN A 1 113 ? 3.142 -14.875 10.893 1.00 94.00 113 GLN A CA 1
ATOM 947 C C . GLN A 1 113 ? 3.258 -13.412 10.450 1.00 94.00 113 GLN A C 1
ATOM 949 O O . GLN A 1 113 ? 3.216 -12.511 11.278 1.00 94.00 113 GLN A O 1
ATOM 954 N N . THR A 1 114 ? 3.378 -13.163 9.143 1.00 93.25 114 THR A N 1
ATOM 955 C CA . THR A 1 114 ? 3.517 -11.806 8.599 1.00 93.25 114 THR A CA 1
ATOM 956 C C . THR A 1 114 ? 2.277 -10.963 8.883 1.00 93.25 114 THR A C 1
ATOM 958 O O . THR A 1 114 ? 2.407 -9.818 9.301 1.00 93.25 114 THR A O 1
ATOM 961 N N . ILE A 1 115 ? 1.081 -11.523 8.693 1.00 93.94 115 ILE A N 1
ATOM 962 C CA . ILE A 1 115 ? -0.181 -10.838 8.993 1.00 93.94 115 ILE A CA 1
ATOM 963 C C . ILE A 1 115 ? -0.308 -10.551 10.493 1.00 93.94 115 ILE A C 1
ATOM 965 O O . ILE A 1 115 ? -0.614 -9.420 10.863 1.00 93.94 115 ILE A O 1
ATOM 969 N N . ASN A 1 116 ? 0.000 -11.522 11.353 1.00 94.62 116 ASN A N 1
ATOM 970 C CA . ASN A 1 116 ? -0.053 -11.328 12.803 1.00 94.62 116 ASN A CA 1
ATOM 971 C C . ASN A 1 116 ? 0.959 -10.278 13.277 1.00 94.62 116 ASN A C 1
ATOM 973 O O . ASN A 1 116 ? 0.632 -9.467 14.136 1.00 94.62 116 ASN A O 1
ATOM 977 N N . ASN A 1 117 ? 2.152 -10.227 12.677 1.00 94.00 117 ASN A N 1
ATOM 978 C CA . ASN A 1 117 ? 3.133 -9.177 12.956 1.00 94.00 117 ASN A CA 1
ATOM 979 C C . ASN A 1 117 ? 2.599 -7.787 12.574 1.00 94.00 117 ASN A C 1
ATOM 981 O O . ASN A 1 117 ? 2.850 -6.822 13.291 1.00 94.00 117 ASN A O 1
ATOM 985 N N . ILE A 1 118 ? 1.855 -7.681 11.465 1.00 93.62 118 ILE A N 1
ATOM 986 C CA . ILE A 1 118 ? 1.203 -6.425 11.068 1.00 93.62 118 ILE A CA 1
ATOM 987 C C . ILE A 1 118 ? 0.107 -6.055 12.072 1.00 93.62 118 ILE A C 1
ATOM 989 O O . ILE A 1 118 ? 0.037 -4.898 12.472 1.00 93.62 118 ILE A O 1
ATOM 993 N N . PHE A 1 119 ? -0.725 -7.004 12.509 1.00 94.81 119 PHE A N 1
ATOM 994 C CA . PHE A 1 119 ? -1.746 -6.728 13.525 1.00 94.81 119 PHE A CA 1
ATOM 995 C C . PHE A 1 119 ? -1.135 -6.307 14.860 1.00 94.81 119 PHE A C 1
ATOM 997 O O . PHE A 1 119 ? -1.543 -5.283 15.396 1.00 94.81 119 PHE A O 1
ATOM 1004 N N . GLY A 1 120 ? -0.089 -6.991 15.329 1.00 93.94 120 GLY A N 1
ATOM 1005 C CA . GLY A 1 120 ? 0.641 -6.593 16.533 1.00 93.94 120 GLY A CA 1
ATOM 1006 C C . GLY A 1 120 ? 1.241 -5.190 16.416 1.00 93.94 120 GLY A C 1
ATOM 1007 O O . GLY A 1 120 ? 1.122 -4.388 17.335 1.00 93.94 120 GLY A O 1
ATOM 1008 N N . PHE A 1 121 ? 1.804 -4.848 15.256 1.00 91.69 121 PHE A N 1
ATOM 1009 C CA . PHE A 1 121 ? 2.296 -3.498 14.976 1.00 91.69 121 PHE A CA 1
ATOM 1010 C C . PHE A 1 121 ? 1.187 -2.429 14.972 1.00 91.69 121 PHE A C 1
ATOM 1012 O O . PHE A 1 121 ? 1.434 -1.287 15.348 1.00 91.69 121 PHE A O 1
ATOM 1019 N N . LEU A 1 122 ? -0.024 -2.786 14.538 1.00 91.62 122 LEU A N 1
ATOM 1020 C CA . LEU A 1 122 ? -1.204 -1.915 14.565 1.00 91.62 122 LEU A CA 1
ATOM 1021 C C . LEU A 1 122 ? -1.933 -1.932 15.922 1.00 91.62 122 LEU A C 1
ATOM 1023 O O . LEU A 1 122 ? -2.966 -1.267 16.065 1.00 91.62 122 LEU A O 1
ATOM 1027 N N . GLU A 1 123 ? -1.416 -2.683 16.900 1.00 93.88 123 GLU A N 1
ATOM 1028 C CA . GLU A 1 123 ? -2.058 -2.923 18.195 1.00 93.88 123 GLU A CA 1
ATOM 1029 C C . GLU A 1 123 ? -3.502 -3.414 18.005 1.00 93.88 123 GLU A C 1
ATOM 1031 O O . GLU A 1 123 ? -4.466 -2.809 18.487 1.00 93.88 123 GLU A O 1
ATOM 1036 N N . LEU A 1 124 ? -3.642 -4.455 17.186 1.00 94.88 124 LEU A N 1
ATOM 1037 C CA . LEU A 1 124 ? -4.888 -5.144 16.882 1.00 94.88 124 LEU A CA 1
ATOM 1038 C C . LEU A 1 124 ? -4.769 -6.616 17.262 1.00 94.88 124 LEU A C 1
ATOM 1040 O O . LEU A 1 124 ? -3.707 -7.226 17.113 1.00 94.88 124 LEU A O 1
ATOM 1044 N 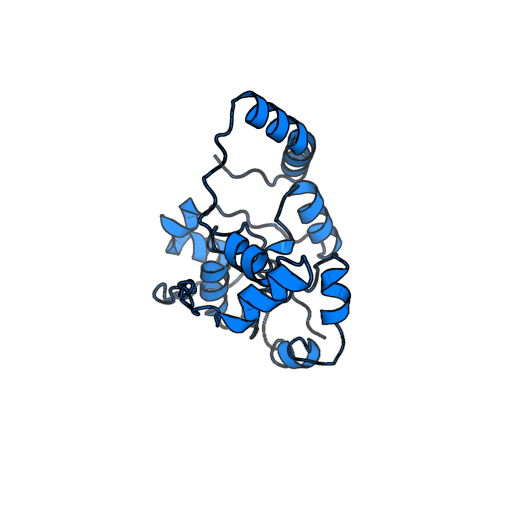N . GLU A 1 125 ? -5.890 -7.193 17.677 1.00 95.75 125 GLU A N 1
ATOM 1045 C CA . GLU A 1 125 ? -5.975 -8.626 17.920 1.00 95.75 125 GLU A CA 1
ATOM 1046 C C . GLU A 1 125 ? -5.864 -9.409 16.600 1.00 95.75 125 GLU A C 1
ATOM 1048 O O . GLU A 1 125 ? -6.479 -9.039 15.594 1.00 95.75 125 GLU A O 1
ATOM 1053 N N . PRO A 1 126 ? -5.097 -10.510 16.555 1.00 95.50 126 PRO A N 1
ATOM 1054 C CA . PRO A 1 126 ? -5.029 -11.345 15.368 1.00 95.50 126 PRO A CA 1
ATOM 1055 C C . PRO A 1 126 ? -6.393 -11.938 15.001 1.00 95.50 126 PRO A C 1
ATOM 1057 O O . PRO A 1 126 ? -7.106 -12.480 15.842 1.00 95.50 126 PRO A O 1
ATOM 1060 N N . VAL A 1 127 ? -6.726 -11.916 13.710 1.00 95.38 127 VAL A N 1
ATOM 1061 C CA . VAL A 1 127 ? -7.925 -12.570 13.166 1.00 95.38 127 VAL A CA 1
ATOM 1062 C C . VAL A 1 127 ? -7.548 -13.558 12.067 1.00 95.38 127 VAL A C 1
ATOM 1064 O O . VAL A 1 127 ? -6.525 -13.412 11.396 1.00 95.38 127 VAL A O 1
ATOM 1067 N N . VAL A 1 128 ? -8.390 -14.570 11.854 1.00 94.31 128 VAL A N 1
ATOM 1068 C CA . VAL A 1 128 ? -8.199 -15.537 10.766 1.00 94.31 128 VAL A CA 1
ATOM 1069 C C . VAL A 1 128 ? -8.498 -14.862 9.429 1.00 94.31 128 VAL A C 1
ATOM 1071 O O . VAL A 1 128 ? -9.590 -14.338 9.224 1.00 94.31 128 VAL A O 1
ATOM 1074 N N . ILE A 1 129 ? -7.525 -14.896 8.517 1.00 93.75 129 ILE A N 1
ATOM 1075 C CA . ILE A 1 129 ? -7.626 -14.283 7.190 1.00 93.75 129 ILE A CA 1
ATOM 1076 C C . ILE A 1 129 ? -7.842 -15.339 6.115 1.00 93.75 129 ILE A C 1
ATOM 1078 O O . ILE A 1 129 ? -7.032 -16.256 5.955 1.00 93.75 129 ILE A O 1
ATOM 1082 N N . ASP A 1 130 ? -8.878 -15.144 5.304 1.00 90.81 130 ASP A N 1
ATOM 1083 C CA . ASP A 1 130 ? -9.095 -15.933 4.099 1.00 90.81 130 ASP A CA 1
ATOM 1084 C C . ASP A 1 130 ? -8.209 -15.431 2.944 1.00 90.81 130 ASP A C 1
ATOM 1086 O O . ASP A 1 130 ? -8.328 -14.294 2.470 1.00 90.81 130 ASP A O 1
ATOM 1090 N N . LYS A 1 131 ? -7.320 -16.311 2.468 1.00 83.94 131 LYS A N 1
ATOM 1091 C CA . LYS A 1 131 ? -6.401 -16.069 1.344 1.00 83.94 131 LYS A CA 1
ATOM 1092 C C . LYS A 1 131 ? -7.058 -16.300 -0.027 1.00 83.94 131 LYS A C 1
ATOM 1094 O O . LYS A 1 131 ? -6.461 -15.975 -1.054 1.00 83.94 131 LYS A O 1
ATOM 1099 N N . ALA A 1 132 ? -8.263 -16.872 -0.081 1.00 66.50 132 ALA A N 1
ATOM 1100 C CA . ALA A 1 132 ? -8.917 -17.283 -1.324 1.00 66.50 132 ALA A CA 1
ATOM 1101 C C . ALA A 1 132 ? -9.344 -16.111 -2.226 1.00 66.50 132 ALA A C 1
ATOM 1103 O O . ALA A 1 132 ? -9.587 -16.318 -3.420 1.00 66.50 132 ALA A O 1
ATOM 1104 N N . GLN A 1 133 ? -9.369 -14.873 -1.715 1.00 61.03 133 GLN A N 1
ATOM 1105 C CA . GLN A 1 133 ? -9.583 -13.671 -2.526 1.00 61.03 133 GLN A CA 1
ATOM 1106 C C . GLN A 1 133 ? -8.383 -13.394 -3.449 1.00 61.03 133 GLN A C 1
ATOM 1108 O O . GLN A 1 133 ? -7.545 -12.527 -3.209 1.00 61.03 133 GLN A O 1
ATOM 1113 N N . LYS A 1 134 ? -8.305 -14.119 -4.569 1.00 56.84 134 LYS A N 1
ATOM 1114 C CA . LYS A 1 134 ? -7.399 -13.773 -5.667 1.00 56.84 134 LYS A CA 1
ATOM 1115 C C . LYS A 1 134 ? -7.975 -12.592 -6.434 1.00 56.84 134 LYS A C 1
ATOM 1117 O O . LYS A 1 134 ? -9.044 -12.686 -7.040 1.00 56.84 134 LYS A O 1
ATOM 1122 N N . ASN A 1 135 ? -7.217 -11.501 -6.481 1.00 57.47 135 ASN A N 1
ATOM 1123 C CA . ASN A 1 135 ? -7.464 -10.422 -7.425 1.00 57.47 135 ASN A CA 1
ATOM 1124 C C . ASN A 1 135 ? -7.448 -11.007 -8.847 1.00 57.47 135 ASN A C 1
ATOM 1126 O O . ASN A 1 135 ? -6.406 -11.450 -9.334 1.00 57.47 135 ASN A O 1
ATOM 1130 N N . LYS A 1 136 ? -8.608 -11.037 -9.516 1.00 54.50 136 LYS A N 1
ATOM 1131 C CA . LYS A 1 136 ? -8.679 -11.386 -10.937 1.00 54.50 136 LYS A CA 1
ATOM 1132 C C . LYS A 1 136 ? -7.928 -10.299 -11.697 1.00 54.50 136 LYS A C 1
ATOM 1134 O O . LYS A 1 136 ? -8.466 -9.216 -11.917 1.00 54.50 136 LYS A O 1
ATOM 1139 N N . THR A 1 137 ? -6.681 -10.567 -12.080 1.00 52.97 137 THR A N 1
ATOM 1140 C CA . THR A 1 137 ? -5.980 -9.722 -13.046 1.00 52.97 137 THR A CA 1
ATOM 1141 C C . THR A 1 137 ? -6.883 -9.624 -14.269 1.00 52.97 137 THR A C 1
ATOM 1143 O O . THR A 1 137 ? -7.262 -10.676 -14.794 1.00 52.97 137 THR A O 1
ATOM 1146 N N . PRO A 1 138 ? -7.268 -8.416 -14.717 1.00 49.31 138 PRO A N 1
ATOM 1147 C CA . PRO A 1 138 ? -8.022 -8.277 -15.946 1.00 49.31 138 PRO A CA 1
ATOM 1148 C C . PRO A 1 138 ? -7.190 -8.925 -17.044 1.00 49.31 138 PRO A C 1
ATOM 1150 O O . PRO A 1 138 ? -6.144 -8.410 -17.439 1.00 49.31 138 PRO A O 1
ATOM 1153 N N . THR A 1 139 ? -7.607 -10.097 -17.510 1.00 50.25 139 THR A N 1
ATOM 1154 C CA . THR A 1 139 ? -7.072 -10.639 -18.747 1.00 50.25 139 THR A CA 1
ATOM 1155 C C . THR A 1 139 ? -7.490 -9.630 -19.796 1.00 50.25 139 THR A C 1
ATOM 1157 O O . THR A 1 139 ? -8.692 -9.477 -20.033 1.00 50.25 139 THR A O 1
ATOM 1160 N N . HIS A 1 140 ? -6.540 -8.876 -20.354 1.00 53.66 140 HIS A N 1
ATOM 1161 C CA . HIS A 1 140 ? -6.831 -7.986 -21.467 1.00 53.66 140 HIS A CA 1
ATOM 1162 C C . HIS A 1 140 ? -7.556 -8.823 -22.522 1.00 53.66 140 HIS A C 1
ATOM 1164 O O . HIS A 1 140 ? -6.951 -9.683 -23.163 1.00 53.66 140 HIS A O 1
ATOM 1170 N N . ARG A 1 141 ? -8.871 -8.625 -22.677 1.00 47.16 141 ARG A N 1
ATOM 1171 C CA . ARG A 1 141 ? -9.576 -9.150 -23.839 1.00 47.16 141 ARG A CA 1
ATOM 1172 C C . ARG A 1 141 ? -8.944 -8.419 -25.005 1.00 47.16 141 ARG A C 1
ATOM 1174 O O . ARG A 1 141 ? -9.141 -7.215 -25.147 1.00 47.16 141 ARG A O 1
ATOM 1181 N N . ILE A 1 142 ? -8.150 -9.128 -25.800 1.00 54.91 142 ILE A N 1
ATOM 1182 C CA . ILE A 1 142 ? -7.721 -8.620 -27.096 1.00 54.91 142 ILE A CA 1
ATOM 1183 C C . ILE A 1 142 ? -9.014 -8.424 -27.879 1.00 54.91 142 ILE A C 1
ATOM 1185 O O . ILE A 1 142 ? -9.603 -9.380 -28.386 1.00 54.91 142 ILE A O 1
ATOM 1189 N N . ILE A 1 143 ? -9.506 -7.189 -27.919 1.00 52.81 143 ILE A N 1
ATOM 1190 C CA . ILE A 1 143 ? -10.621 -6.836 -28.778 1.00 52.81 143 ILE A CA 1
ATOM 1191 C C . ILE A 1 143 ? -10.054 -6.902 -30.196 1.00 52.81 143 ILE A C 1
ATOM 1193 O O . ILE A 1 143 ? -9.43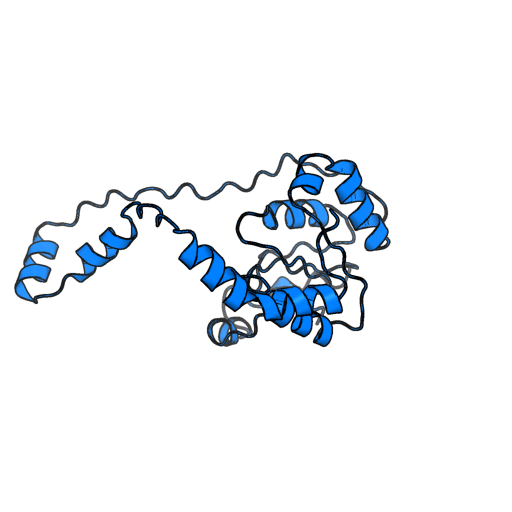8 -5.952 -30.673 1.00 52.81 143 ILE A O 1
ATOM 1197 N N . LYS A 1 144 ? -10.234 -8.040 -30.878 1.00 52.19 144 LYS A N 1
ATOM 1198 C CA . LYS A 1 144 ? -9.976 -8.165 -32.318 1.00 52.19 144 LYS A CA 1
ATOM 1199 C C . LYS A 1 144 ? -11.053 -7.382 -33.082 1.00 52.19 144 LYS A C 1
ATOM 1201 O O . LYS A 1 144 ? -11.908 -7.965 -33.737 1.00 52.19 144 LYS A O 1
ATOM 1206 N N . ARG A 1 145 ? -11.066 -6.052 -32.969 1.00 57.78 145 ARG A N 1
ATOM 1207 C CA . ARG A 1 145 ? -11.902 -5.202 -33.825 1.00 57.78 145 ARG A CA 1
ATOM 1208 C C . ARG A 1 145 ? -11.236 -5.143 -35.198 1.00 57.78 145 ARG A C 1
ATOM 1210 O O . ARG A 1 145 ? -10.154 -4.579 -35.335 1.00 57.78 145 ARG A O 1
ATOM 1217 N N . LYS A 1 146 ? -11.860 -5.750 -36.216 1.00 58.59 146 LYS A N 1
ATOM 1218 C CA . LYS A 1 146 ? -11.501 -5.473 -37.614 1.00 58.59 146 LYS A CA 1
ATOM 1219 C C . LYS A 1 146 ? -11.808 -3.999 -37.870 1.00 58.59 146 LYS A C 1
ATOM 1221 O O . LYS A 1 146 ? -12.946 -3.578 -37.688 1.00 58.59 146 LYS A O 1
ATOM 1226 N N . ILE A 1 147 ? -10.801 -3.221 -38.254 1.00 63.84 147 ILE A N 1
ATOM 1227 C CA . ILE A 1 147 ? -11.010 -1.836 -38.683 1.00 63.84 147 ILE A CA 1
ATOM 1228 C C . ILE A 1 147 ? -11.763 -1.886 -40.020 1.00 63.84 147 ILE A C 1
ATOM 1230 O O . ILE A 1 147 ? -11.257 -2.534 -40.942 1.00 63.84 147 ILE A O 1
ATOM 1234 N N . PRO A 1 148 ? -12.936 -1.241 -40.149 1.00 72.88 148 PRO A N 1
ATOM 1235 C CA . PRO A 1 148 ? -13.641 -1.146 -41.421 1.00 72.88 148 PRO A CA 1
ATOM 1236 C C . PRO A 1 148 ? -12.744 -0.523 -42.498 1.00 72.88 148 PRO A C 1
ATOM 1238 O O . PRO A 1 148 ? -12.080 0.486 -42.256 1.00 72.88 148 PRO A O 1
ATOM 1241 N N . THR A 1 149 ? -12.735 -1.108 -43.696 1.00 71.56 149 THR A N 1
ATOM 1242 C CA . THR A 1 149 ? -11.861 -0.721 -44.821 1.00 71.56 149 THR A CA 1
ATOM 1243 C C . THR A 1 149 ? -11.950 0.771 -45.151 1.00 71.56 149 THR A C 1
ATOM 1245 O O . THR A 1 149 ? -10.945 1.417 -45.435 1.00 71.56 149 THR A O 1
ATOM 1248 N N . ASN A 1 150 ? -13.150 1.333 -45.024 1.00 78.44 150 ASN A N 1
ATOM 1249 C CA . ASN A 1 150 ? -13.483 2.725 -45.317 1.00 78.44 150 ASN A CA 1
ATOM 1250 C C . ASN A 1 150 ? -12.696 3.695 -44.426 1.00 78.44 150 ASN A C 1
ATOM 1252 O O . ASN A 1 150 ? -12.280 4.755 -44.879 1.00 78.44 150 ASN A O 1
ATOM 1256 N N . ILE A 1 151 ? -12.457 3.309 -43.169 1.00 72.38 151 ILE A N 1
ATOM 1257 C CA . ILE A 1 151 ? -11.743 4.143 -42.205 1.00 72.38 151 ILE A CA 1
ATOM 1258 C C . ILE A 1 151 ? -10.237 4.132 -42.502 1.00 72.38 151 ILE A C 1
ATOM 1260 O O . ILE A 1 151 ? -9.620 5.190 -42.511 1.00 72.38 151 ILE A O 1
ATOM 1264 N N . LYS A 1 152 ? -9.665 2.976 -42.877 1.00 70.38 152 LYS A N 1
ATOM 1265 C CA . LYS A 1 152 ? -8.270 2.894 -43.362 1.00 70.38 152 LYS A CA 1
ATOM 1266 C C . LYS A 1 152 ? -8.041 3.715 -44.637 1.00 70.38 152 LYS A C 1
ATOM 1268 O O . LYS A 1 152 ? -6.982 4.307 -44.820 1.00 70.38 152 LYS A O 1
ATOM 1273 N N . LEU A 1 153 ? -9.023 3.728 -45.539 1.00 77.00 153 LEU A N 1
ATOM 1274 C CA . LEU A 1 153 ? -8.993 4.547 -46.755 1.00 77.00 153 LEU A CA 1
ATOM 1275 C C . LEU A 1 153 ? -9.037 6.045 -46.434 1.00 77.00 153 LEU A C 1
ATOM 1277 O O . LEU A 1 153 ? -8.329 6.821 -47.072 1.00 77.00 153 LEU A O 1
ATOM 1281 N N . LEU A 1 154 ? -9.841 6.439 -45.445 1.00 77.62 154 LEU A N 1
ATOM 1282 C CA . LEU A 1 154 ? -9.904 7.808 -44.934 1.00 77.62 154 LEU A CA 1
ATOM 1283 C C . LEU A 1 154 ? -8.566 8.239 -44.330 1.00 77.62 154 LEU A C 1
ATOM 1285 O O . LEU A 1 154 ? -8.026 9.245 -44.770 1.00 77.62 154 LEU A O 1
ATOM 1289 N N . GLU A 1 155 ? -7.988 7.444 -43.425 1.00 76.88 155 GLU A N 1
ATOM 1290 C CA . GLU A 1 155 ? -6.652 7.670 -42.844 1.00 76.88 1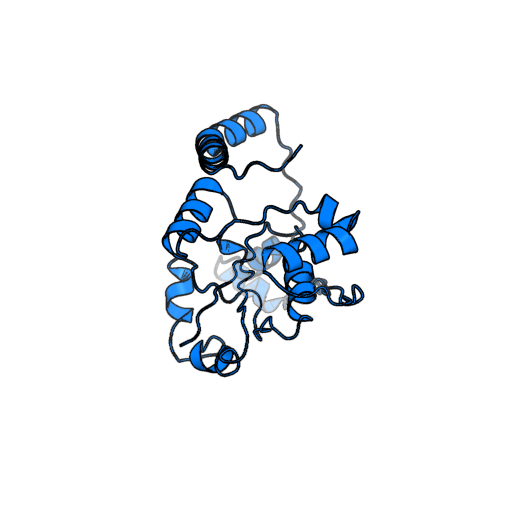55 GLU A CA 1
ATOM 1291 C C . GLU A 1 155 ? -5.587 7.932 -43.914 1.00 76.88 155 GLU A C 1
ATOM 1293 O O . GLU A 1 155 ? -4.865 8.929 -43.855 1.00 76.88 155 GLU A O 1
ATOM 1298 N N . LYS A 1 156 ? -5.573 7.103 -44.968 1.00 77.38 156 LYS A N 1
ATOM 1299 C CA . LYS A 1 156 ? -4.663 7.271 -46.107 1.00 77.38 156 LYS A CA 1
ATOM 1300 C C . LYS A 1 156 ? -4.901 8.576 -46.878 1.00 77.38 156 LYS A C 1
ATOM 1302 O O . LYS A 1 156 ? -3.942 9.155 -47.375 1.00 77.38 156 LYS A O 1
ATOM 1307 N N . LYS A 1 157 ? -6.152 9.035 -46.994 1.00 80.75 157 LYS A N 1
ATOM 1308 C CA . LYS A 1 157 ? -6.504 10.287 -47.688 1.00 80.75 157 LYS A CA 1
ATOM 1309 C C . LYS A 1 157 ? -6.145 11.538 -46.888 1.00 80.75 157 LYS A C 1
ATOM 1311 O O . LYS A 1 157 ? -5.727 12.516 -47.493 1.00 80.75 157 LYS A O 1
ATOM 1316 N N . VAL A 1 158 ? -6.312 11.517 -45.564 1.00 82.31 158 VAL A N 1
ATOM 1317 C CA . VAL A 1 158 ? -5.981 12.661 -44.688 1.00 82.31 158 VAL A CA 1
ATOM 1318 C C . VAL A 1 158 ? -4.550 12.627 -44.141 1.00 82.31 158 VAL A C 1
ATOM 1320 O O . VAL A 1 158 ? -4.158 13.541 -43.425 1.00 82.31 158 VAL A O 1
ATOM 1323 N N . GLY A 1 159 ? -3.757 11.602 -44.472 1.00 77.81 159 GLY A N 1
ATOM 1324 C CA . GLY A 1 159 ? -2.361 11.486 -44.033 1.00 77.81 159 GLY A CA 1
ATOM 1325 C C . GLY A 1 159 ? -2.199 11.256 -42.525 1.00 77.81 159 GLY A C 1
ATOM 1326 O O . GLY A 1 159 ? -1.160 11.591 -41.964 1.00 77.81 159 GLY A O 1
ATOM 1327 N N . LEU A 1 160 ? -3.219 10.705 -41.860 1.00 71.25 160 LEU A N 1
ATOM 1328 C CA . LEU A 1 160 ? -3.243 10.466 -40.414 1.00 71.25 160 LEU A CA 1
ATOM 1329 C C . LEU A 1 160 ? -3.290 8.963 -40.120 1.00 71.25 160 LEU A C 1
ATOM 1331 O O . LEU A 1 160 ? -4.053 8.243 -40.750 1.00 71.25 160 LEU A O 1
ATOM 1335 N N . ASN A 1 161 ? -2.536 8.511 -39.115 1.00 63.22 161 ASN A N 1
ATOM 1336 C CA . ASN A 1 161 ? -2.395 7.098 -38.723 1.00 63.22 161 ASN A CA 1
ATOM 1337 C C . ASN A 1 161 ? -2.983 6.796 -37.325 1.00 63.22 161 ASN A C 1
ATOM 1339 O O . ASN A 1 161 ? -2.485 5.937 -36.594 1.00 63.22 161 ASN A O 1
ATOM 1343 N N . LEU A 1 162 ? -4.052 7.494 -36.935 1.00 62.88 162 LEU A N 1
ATOM 1344 C CA . LEU A 1 162 ? -4.607 7.484 -35.571 1.00 62.88 162 LEU A CA 1
ATOM 1345 C C . LEU A 1 162 ? -5.012 6.082 -35.070 1.00 62.88 162 LEU A C 1
ATOM 1347 O O . LEU A 1 162 ? -4.818 5.741 -33.902 1.00 62.88 162 LEU A O 1
ATOM 1351 N N . ILE A 1 163 ? -5.566 5.240 -35.940 1.00 61.88 163 ILE A N 1
ATOM 1352 C CA . ILE A 1 163 ? -6.064 3.903 -35.605 1.00 61.88 163 ILE A CA 1
ATOM 1353 C C . ILE A 1 163 ? -4.925 2.890 -35.626 1.00 61.88 163 ILE A C 1
ATOM 1355 O O . ILE A 1 163 ? -4.858 2.033 -34.738 1.00 61.88 163 ILE A O 1
ATOM 1359 N N . THR A 1 164 ? -4.010 2.996 -36.591 1.00 58.72 164 THR A N 1
ATOM 1360 C CA . THR A 1 164 ? -2.780 2.190 -36.635 1.00 58.72 164 THR A CA 1
ATOM 1361 C C . THR A 1 164 ? -1.900 2.426 -35.410 1.00 58.72 164 THR A C 1
ATOM 1363 O O . THR A 1 164 ? -1.408 1.455 -34.831 1.00 58.72 164 THR A O 1
ATOM 1366 N N . ASP A 1 165 ? -1.799 3.668 -34.938 1.00 54.38 165 ASP A N 1
ATOM 1367 C CA . ASP A 1 165 ? -1.055 4.013 -33.725 1.00 54.38 165 ASP A CA 1
ATOM 1368 C C . ASP A 1 165 ? -1.749 3.475 -32.469 1.00 54.38 165 ASP A C 1
ATOM 1370 O O . ASP A 1 165 ? -1.092 2.910 -31.594 1.00 54.38 165 ASP A O 1
ATOM 1374 N N . SER A 1 166 ? -3.088 3.503 -32.413 1.00 54.78 166 SER A N 1
ATOM 1375 C CA . SER A 1 166 ? -3.845 2.881 -31.312 1.00 54.78 166 SER A CA 1
ATOM 1376 C C . SER A 1 166 ? -3.621 1.359 -31.214 1.00 54.78 166 SER A C 1
ATOM 1378 O O . SER A 1 166 ? -3.640 0.786 -30.123 1.00 54.78 166 SER A O 1
ATOM 1380 N N . LEU A 1 167 ? -3.357 0.693 -32.347 1.00 54.78 167 LEU A N 1
ATOM 1381 C CA . LEU A 1 167 ? -3.029 -0.733 -32.411 1.00 54.78 167 LEU A CA 1
ATOM 1382 C C . LEU A 1 167 ? -1.559 -1.037 -32.092 1.00 54.78 167 LEU A C 1
ATOM 1384 O O . LEU A 1 167 ? -1.280 -2.120 -31.570 1.00 54.78 167 LEU A O 1
ATOM 1388 N N . LEU A 1 168 ? -0.627 -0.113 -32.352 1.00 51.47 168 LEU A N 1
ATOM 1389 C CA . LEU A 1 168 ? 0.776 -0.244 -31.938 1.00 51.47 168 LEU A CA 1
ATOM 1390 C C . LEU A 1 168 ? 0.906 -0.371 -30.414 1.00 51.47 168 LEU A C 1
ATOM 1392 O O . LEU A 1 168 ? 1.711 -1.175 -29.947 1.00 51.47 168 LEU A O 1
ATOM 1396 N N . PHE A 1 169 ? 0.046 0.302 -29.641 1.00 48.88 169 PHE A N 1
ATOM 1397 C CA . PHE A 1 169 ? -0.009 0.150 -28.179 1.00 48.88 169 PHE A CA 1
ATOM 1398 C C . PHE A 1 169 ? -0.441 -1.251 -27.705 1.00 48.88 169 PHE A C 1
ATOM 1400 O O . PHE A 1 169 ? -0.174 -1.614 -26.561 1.00 48.88 169 PHE A O 1
ATOM 1407 N N . ASN A 1 170 ? -1.061 -2.064 -28.569 1.00 50.69 170 ASN A N 1
ATOM 1408 C CA . ASN A 1 170 ? -1.386 -3.469 -28.285 1.00 50.69 170 ASN A CA 1
ATOM 1409 C C . ASN A 1 170 ? -0.301 -4.451 -28.754 1.00 50.69 170 ASN A C 1
ATOM 1411 O O . ASN A 1 170 ? -0.424 -5.661 -28.534 1.00 50.69 170 ASN A O 1
ATOM 1415 N N . LYS A 1 171 ? 0.762 -3.975 -29.413 1.00 54.22 171 LYS A N 1
ATOM 1416 C CA . LYS A 1 171 ? 1.874 -4.833 -29.822 1.00 54.22 171 LYS A CA 1
ATOM 1417 C C . LYS A 1 171 ? 2.650 -5.227 -28.568 1.00 54.22 171 LYS A C 1
ATOM 1419 O O . LYS A 1 171 ? 3.038 -4.376 -27.774 1.00 54.22 171 LYS A O 1
ATOM 1424 N N . LYS A 1 172 ? 2.871 -6.530 -28.377 1.00 59.66 172 LYS A N 1
ATOM 1425 C CA . LYS A 1 172 ? 3.682 -7.048 -27.269 1.00 59.66 172 LYS A CA 1
ATOM 1426 C C . LYS A 1 172 ? 5.077 -6.427 -27.392 1.00 59.66 172 LYS A C 1
ATOM 1428 O O . LYS A 1 172 ? 5.825 -6.788 -28.301 1.00 59.66 172 LYS A O 1
ATOM 1433 N N . LEU A 1 173 ? 5.383 -5.446 -26.543 1.00 64.94 173 LEU A N 1
ATOM 1434 C CA . LEU A 1 173 ? 6.694 -4.806 -26.520 1.00 64.94 173 LEU A CA 1
ATOM 1435 C C . LEU A 1 173 ? 7.733 -5.895 -26.256 1.00 64.94 173 LEU A C 1
ATOM 1437 O O . LEU A 1 173 ? 7.575 -6.694 -25.327 1.00 64.94 173 LEU A O 1
ATOM 1441 N N . LYS A 1 174 ? 8.768 -5.964 -27.098 1.00 73.25 174 LYS A N 1
ATOM 1442 C CA . LYS A 1 174 ? 9.917 -6.814 -26.792 1.00 73.25 174 LYS A CA 1
ATOM 1443 C C . LYS A 1 174 ? 10.555 -6.260 -25.512 1.00 73.25 174 LYS A C 1
ATOM 1445 O O . LYS A 1 174 ? 10.684 -5.038 -25.414 1.00 73.25 174 LYS A O 1
ATOM 1450 N N . PRO A 1 175 ? 10.907 -7.108 -24.532 1.00 74.00 175 PRO A N 1
ATOM 1451 C CA . PRO A 1 175 ? 11.648 -6.646 -23.369 1.00 74.00 175 PRO A CA 1
ATOM 1452 C C . PRO A 1 175 ? 12.917 -5.941 -23.848 1.00 74.00 175 PRO A C 1
ATOM 1454 O O . PRO A 1 175 ? 13.601 -6.459 -24.732 1.00 74.00 175 PRO A O 1
ATOM 1457 N N . LEU A 1 176 ? 13.207 -4.763 -23.298 1.00 79.75 176 LEU A N 1
ATOM 1458 C CA . LEU A 1 176 ? 14.505 -4.128 -23.501 1.00 79.75 176 LEU A CA 1
ATOM 1459 C C . LEU A 1 176 ? 15.580 -5.058 -22.929 1.00 79.75 176 LEU A C 1
ATOM 1461 O O . LEU A 1 176 ? 15.413 -5.593 -21.830 1.00 79.75 176 LEU A O 1
ATOM 1465 N N . VAL A 1 177 ? 16.652 -5.270 -23.687 1.00 84.06 177 VAL A N 1
ATOM 1466 C CA . VAL A 1 177 ? 17.838 -5.963 -23.184 1.00 84.06 177 VAL A CA 1
ATOM 1467 C C . VAL A 1 177 ? 18.648 -4.921 -22.431 1.00 84.06 177 VAL A C 1
ATOM 1469 O O . VAL A 1 177 ? 19.111 -3.962 -23.037 1.00 84.06 177 VAL A O 1
ATOM 1472 N N . PHE A 1 178 ? 18.756 -5.085 -21.116 1.00 82.75 178 PHE A N 1
ATOM 1473 C CA . PHE A 1 178 ? 19.568 -4.213 -20.277 1.00 82.75 178 PHE A CA 1
ATOM 1474 C C . PHE A 1 178 ? 21.026 -4.651 -20.360 1.00 82.75 178 PHE A C 1
ATOM 1476 O O . PHE A 1 178 ? 21.325 -5.825 -20.124 1.00 82.75 178 PHE A O 1
ATOM 1483 N N . ILE A 1 179 ? 21.916 -3.714 -20.680 1.00 91.69 179 ILE A N 1
ATOM 1484 C CA . ILE A 1 179 ? 23.360 -3.931 -20.566 1.00 91.69 179 ILE A CA 1
ATOM 1485 C C . ILE A 1 179 ? 23.849 -3.518 -19.176 1.00 91.69 179 ILE A C 1
ATOM 1487 O O . ILE A 1 179 ? 23.178 -2.793 -18.442 1.00 91.69 179 ILE A O 1
ATOM 1491 N N . GLU A 1 180 ? 25.046 -3.964 -18.807 1.00 91.38 180 GLU A N 1
ATOM 1492 C CA . GLU A 1 180 ? 25.655 -3.644 -17.510 1.00 91.38 180 GLU A CA 1
ATOM 1493 C C . GLU A 1 180 ? 25.741 -2.128 -17.260 1.00 91.38 180 GLU A C 1
ATOM 1495 O O . GLU A 1 180 ? 25.438 -1.655 -16.165 1.00 91.38 180 GLU A O 1
ATOM 1500 N N . GLN A 1 181 ? 26.052 -1.353 -18.304 1.00 90.62 181 GLN A N 1
ATOM 1501 C CA . GLN A 1 181 ? 26.128 0.109 -18.247 1.00 90.62 181 GLN A CA 1
ATOM 1502 C C . GLN A 1 181 ? 24.781 0.754 -17.886 1.00 90.62 181 GLN A C 1
ATOM 1504 O O . GLN A 1 181 ? 24.756 1.711 -17.112 1.00 90.62 181 GLN A O 1
ATOM 1509 N N . ASP A 1 182 ? 23.658 0.203 -18.366 1.00 89.31 182 ASP A N 1
ATOM 1510 C CA . ASP A 1 182 ? 22.321 0.665 -17.974 1.00 89.31 182 ASP A CA 1
ATOM 1511 C C . ASP A 1 182 ? 22.082 0.418 -16.480 1.00 89.31 182 ASP A C 1
ATOM 1513 O O . ASP A 1 182 ? 21.480 1.242 -15.789 1.00 89.31 182 ASP A O 1
ATOM 1517 N N . GLY A 1 183 ? 22.570 -0.717 -15.971 1.00 86.44 183 GLY A N 1
ATOM 1518 C CA . GLY A 1 183 ? 22.507 -1.070 -14.555 1.00 86.44 183 GLY A CA 1
ATOM 1519 C C . GLY A 1 183 ? 23.275 -0.081 -13.681 1.00 86.44 183 GLY A C 1
ATOM 1520 O O . GLY A 1 183 ? 22.721 0.424 -12.702 1.00 86.44 183 GLY A O 1
ATOM 1521 N N . ILE A 1 184 ? 24.513 0.244 -14.066 1.00 89.38 184 ILE A N 1
ATOM 1522 C CA . ILE A 1 184 ? 25.351 1.243 -13.383 1.00 89.38 184 ILE A CA 1
ATOM 1523 C C . ILE A 1 184 ? 24.664 2.611 -13.409 1.00 89.38 184 ILE A C 1
ATOM 1525 O O . ILE A 1 184 ? 24.492 3.238 -12.365 1.00 89.38 184 ILE A O 1
ATOM 1529 N N . PHE A 1 185 ? 24.177 3.032 -14.578 1.00 90.81 185 PHE A N 1
ATOM 1530 C CA . PHE A 1 185 ? 23.463 4.296 -14.730 1.00 90.81 185 PHE A CA 1
ATOM 1531 C C . PHE A 1 185 ? 22.223 4.379 -13.827 1.00 90.81 185 PHE A C 1
ATOM 1533 O O . PHE A 1 185 ? 22.019 5.379 -13.134 1.00 90.81 185 PHE A O 1
ATOM 1540 N N . ILE A 1 186 ? 21.392 3.330 -13.794 1.00 86.12 186 ILE A N 1
ATOM 1541 C CA . ILE A 1 186 ? 20.208 3.290 -12.924 1.00 86.12 186 ILE A CA 1
ATOM 1542 C C . ILE A 1 186 ? 20.613 3.302 -11.448 1.00 86.12 186 ILE A C 1
ATOM 1544 O O . ILE A 1 186 ? 19.961 3.982 -10.647 1.00 86.12 186 ILE A O 1
ATOM 1548 N N . PHE A 1 187 ? 21.669 2.575 -11.076 1.00 86.44 187 PHE A N 1
ATOM 1549 C CA . PHE A 1 187 ? 22.174 2.575 -9.708 1.00 86.44 187 PHE A CA 1
ATOM 1550 C C . PHE A 1 187 ? 22.612 3.978 -9.286 1.00 86.44 187 PHE A C 1
ATOM 1552 O O . PHE A 1 187 ? 22.130 4.472 -8.266 1.00 86.44 187 PHE A O 1
ATOM 1559 N N . ASP A 1 188 ? 23.421 4.661 -10.093 1.00 87.69 188 ASP A N 1
ATOM 1560 C CA . ASP A 1 188 ? 23.880 6.024 -9.813 1.00 87.69 188 ASP A CA 1
ATOM 1561 C C . ASP A 1 188 ? 22.716 7.020 -9.748 1.00 87.69 188 ASP A C 1
ATOM 1563 O O . ASP A 1 188 ? 22.627 7.827 -8.817 1.00 87.69 188 ASP A O 1
ATOM 1567 N N . LEU A 1 189 ? 21.745 6.899 -10.661 1.00 87.56 189 LEU A N 1
ATOM 1568 C CA . LEU A 1 189 ? 20.522 7.705 -10.664 1.00 87.56 189 LEU A CA 1
ATOM 1569 C C . LEU A 1 189 ? 19.710 7.554 -9.362 1.00 87.56 189 LEU A C 1
ATOM 1571 O O . LEU A 1 189 ? 19.035 8.496 -8.921 1.00 87.56 189 LEU A O 1
ATOM 1575 N N . LEU A 1 190 ? 19.740 6.366 -8.750 1.00 86.81 190 LEU A N 1
ATOM 1576 C CA . LEU A 1 190 ? 18.973 6.029 -7.549 1.00 86.81 190 LEU A CA 1
ATOM 1577 C C . LEU A 1 190 ? 19.796 6.055 -6.255 1.00 86.81 190 LEU A C 1
ATOM 1579 O O . LEU A 1 190 ? 19.188 6.061 -5.182 1.00 86.81 190 LEU A O 1
ATOM 1583 N N . LYS A 1 191 ? 21.127 6.150 -6.321 1.00 87.75 191 LYS A N 1
ATOM 1584 C CA . LYS A 1 191 ? 22.051 6.061 -5.178 1.00 87.75 191 LYS A CA 1
ATOM 1585 C C . LYS A 1 191 ? 21.661 6.987 -4.030 1.00 87.75 191 LYS A C 1
ATOM 1587 O O . LYS A 1 191 ? 21.428 6.531 -2.912 1.00 87.75 191 LYS A O 1
ATOM 1592 N N . ASN A 1 192 ? 21.432 8.264 -4.336 1.00 86.50 192 ASN A N 1
ATOM 1593 C CA . ASN A 1 192 ? 21.009 9.262 -3.346 1.00 86.50 192 ASN A CA 1
ATOM 1594 C C . ASN A 1 192 ? 19.667 8.909 -2.674 1.00 86.50 192 ASN A C 1
ATOM 1596 O O . ASN A 1 192 ? 19.425 9.256 -1.520 1.00 86.50 192 ASN A O 1
ATOM 1600 N N . ASN A 1 193 ? 18.764 8.225 -3.387 1.00 84.12 193 ASN A N 1
ATOM 1601 C CA . ASN A 1 193 ? 17.506 7.754 -2.804 1.00 84.12 193 ASN A CA 1
ATOM 1602 C C . ASN A 1 193 ? 17.700 6.532 -1.912 1.00 84.12 193 ASN A C 1
ATOM 1604 O O . ASN A 1 193 ? 17.036 6.446 -0.882 1.00 84.12 193 ASN A O 1
ATOM 1608 N N . VAL A 1 194 ? 18.587 5.613 -2.292 1.00 83.06 194 VAL A N 1
ATOM 1609 C CA . VAL A 1 194 ? 18.938 4.460 -1.457 1.00 83.06 194 VAL A CA 1
ATOM 1610 C C . VAL A 1 194 ? 19.563 4.943 -0.152 1.00 83.06 194 VAL A C 1
ATOM 1612 O O . VAL A 1 194 ? 19.130 4.524 0.915 1.00 83.06 194 VAL A O 1
ATOM 1615 N N . GLU A 1 195 ? 20.504 5.886 -0.204 1.00 86.12 195 GLU A N 1
ATOM 1616 C CA . GLU A 1 195 ? 21.088 6.497 0.998 1.00 86.12 195 GLU A CA 1
ATOM 1617 C C . GLU A 1 195 ? 20.041 7.180 1.882 1.00 86.12 195 GLU A C 1
ATOM 1619 O O . GLU A 1 195 ? 20.083 7.045 3.104 1.00 86.12 195 GLU A O 1
ATOM 1624 N N . LEU A 1 196 ? 19.064 7.867 1.283 1.00 84.44 196 LEU A N 1
ATOM 1625 C CA . LEU A 1 196 ? 17.953 8.455 2.028 1.00 84.44 196 LEU A CA 1
ATOM 1626 C C . LEU A 1 196 ? 17.113 7.385 2.742 1.00 84.44 196 LEU A C 1
ATOM 1628 O O . LEU A 1 196 ? 16.745 7.593 3.893 1.00 84.44 196 LEU A O 1
ATOM 1632 N N . LEU A 1 197 ? 16.858 6.230 2.116 1.00 80.62 197 LEU A N 1
ATOM 1633 C CA . LEU A 1 197 ? 16.197 5.105 2.792 1.00 80.62 197 LEU A CA 1
ATOM 1634 C C . LEU A 1 197 ? 17.017 4.582 3.974 1.00 80.62 197 LEU A C 1
ATOM 1636 O O . LEU A 1 197 ? 16.440 4.305 5.022 1.00 80.62 197 LEU A O 1
ATOM 1640 N N . LYS A 1 198 ? 18.350 4.493 3.836 1.00 82.38 198 LYS A N 1
ATOM 1641 C CA . LYS A 1 198 ? 19.235 4.091 4.943 1.00 82.38 198 LYS A CA 1
ATOM 1642 C C . LYS A 1 198 ? 19.131 5.060 6.118 1.00 82.38 198 LYS A C 1
ATOM 1644 O O . LYS A 1 198 ? 18.951 4.626 7.247 1.00 82.38 198 LYS A O 1
ATOM 1649 N N . LYS A 1 199 ? 19.174 6.369 5.842 1.00 83.50 199 LYS A N 1
ATOM 1650 C CA . LYS A 1 199 ? 19.020 7.426 6.859 1.00 83.50 199 LYS A CA 1
ATOM 1651 C C . LYS A 1 199 ? 17.663 7.380 7.563 1.00 83.50 199 LYS A C 1
ATOM 1653 O O . LYS A 1 199 ? 17.568 7.771 8.717 1.00 83.50 199 LYS A O 1
ATOM 1658 N N . LEU A 1 200 ? 16.626 6.920 6.866 1.00 76.75 200 LEU A N 1
ATOM 1659 C CA . LEU A 1 200 ? 15.278 6.747 7.410 1.00 76.75 200 LEU A CA 1
ATOM 1660 C C . LEU A 1 200 ? 15.081 5.385 8.104 1.00 76.75 200 LEU A C 1
ATOM 1662 O O . LEU A 1 200 ? 13.991 5.126 8.600 1.00 76.75 200 LEU A O 1
ATOM 1666 N N . ASN A 1 201 ? 16.112 4.531 8.143 1.00 76.19 201 ASN A N 1
ATOM 1667 C CA . ASN A 1 201 ? 16.070 3.162 8.663 1.00 76.19 201 ASN A CA 1
ATOM 1668 C C . ASN A 1 201 ? 15.039 2.250 7.959 1.00 76.19 201 ASN A C 1
ATOM 1670 O O . ASN A 1 201 ? 14.386 1.424 8.586 1.00 76.19 201 ASN A O 1
ATOM 1674 N N . LEU A 1 202 ? 14.879 2.411 6.639 1.00 71.62 202 LEU A N 1
ATOM 1675 C CA . LEU A 1 202 ? 13.875 1.707 5.815 1.00 71.62 202 LEU A CA 1
ATOM 1676 C C . LEU A 1 202 ? 14.491 0.720 4.829 1.00 71.62 202 LEU A C 1
ATOM 1678 O O . LEU A 1 202 ? 13.962 0.496 3.739 1.00 71.62 202 LEU A O 1
ATOM 1682 N N . ILE A 1 203 ? 15.653 0.176 5.170 1.00 65.69 203 ILE A N 1
ATOM 1683 C CA . ILE A 1 203 ? 16.277 -0.862 4.357 1.00 65.69 203 ILE A CA 1
ATOM 1684 C C . ILE A 1 203 ? 15.531 -2.165 4.634 1.00 65.69 203 ILE A C 1
ATOM 1686 O O . ILE A 1 203 ? 15.203 -2.458 5.782 1.00 65.69 203 ILE A O 1
ATOM 1690 N N . PHE A 1 204 ? 15.264 -2.944 3.587 1.00 56.19 204 PHE A N 1
ATOM 1691 C CA . PHE A 1 204 ? 14.736 -4.290 3.767 1.00 56.19 204 PHE A CA 1
ATOM 1692 C C . PHE A 1 204 ? 15.693 -5.098 4.658 1.00 56.19 204 PHE A C 1
ATOM 1694 O O . PHE A 1 204 ? 16.906 -5.051 4.418 1.00 56.19 204 PHE A O 1
ATOM 1701 N N . PRO A 1 205 ? 15.187 -5.809 5.680 1.00 49.50 205 PRO A N 1
ATOM 1702 C CA . PRO A 1 205 ? 16.011 -6.758 6.414 1.00 49.50 205 PRO A CA 1
ATOM 1703 C C . PRO A 1 205 ? 16.586 -7.784 5.427 1.00 49.50 205 PRO A C 1
ATOM 1705 O O . PRO A 1 205 ? 15.910 -8.159 4.464 1.00 49.50 205 PRO A O 1
ATOM 1708 N N . LYS A 1 206 ? 17.857 -8.147 5.631 1.00 46.44 206 LYS A N 1
ATOM 1709 C CA . LYS A 1 206 ? 18.520 -9.210 4.867 1.00 46.44 206 LYS A CA 1
ATOM 1710 C C . LYS A 1 206 ? 17.873 -10.560 5.142 1.00 46.44 206 LYS A C 1
ATOM 1712 O O . LYS A 1 206 ? 17.467 -10.773 6.305 1.00 46.44 206 LYS A O 1
#

Foldseek 3Di:
DDDFPAEQADAVPLCLVLVLVQVCVAPQEDDFPDQALCPVVPDPVCPCLPPCDDPSNPCVRCVPNPRHPGYYRSHNSLPHALNLVSVVVVCVVHPPQDDDADGSCCCVPVVQVSQVVVCVSVVHDDDDTDSPPDDPDPPPPPPPDDDPPVVVVVCVVVVHCVVVVVVVVVPPDDDDDDDVVNVVVVCVVNVVSVVSCVVVVNDPDD

Secondary structure (DSSP, 8-state):
-PPP-EE----TTSSHHHHHHHHTTSTTB---S-S---TT--SGGGGGGGSSSSTT-HHHHTTTGGG-SB-EE--GGGGSS-HHHHHHHHHHHSSS-------HHHHHHSHHHHHHHHHHHTT----------------------PPPHHHHHHHHHHT--HHHHHHHTTS-PPPP---HHHHHHHHHHHHHHHHHHHHTT-PPP-

Radius of gyration: 21.61 Å; chains: 1; bounding box: 46×36×66 Å